Protein AF-A0A4Q6XR83-F1 (afdb_monomer_lite)

Secondary structure (DSSP, 8-state):
-----------------------PPPPPPPPPPP--PPPHHHHHHHHHHHH--SSTT---EEEEEETTTTEEPSPB----EE--TT-TTEEEE--TTSTT----GGGHHHHTHHHHT-S-HHHH---EEEEEEEEE-TTSPEES-GGGT--EESEEEEEEEEEEEEEEPTTSS-EEEEEEEEEEEEETTTTEEEEEEEEE-GGGT--S-EEEEEEEESS----

pLDDT: mean 87.57, std 18.0, range [32.75, 98.81]

Organism: NCBI:txid2484746

Foldseek 3Di:
DDDDDDDDDDDDDDDDDDDDPPPPPDPDPDPDPDLDFDDFQLQLLLVCCLQDDPDQQDAWFKWWQDPVVRDIDHTDPQQRWDADPVHNSAIWFARPPDPQFGGCHVVCLVVCVVVQVHSGRSSFSWTTNGFKHWGADRPADWDDDVVVVSTHGQKTKIKGDWDWIWTHHPPDPDTFTKTKIWMFMGGSVQQKTKIWIFICCVRVPDHGGDIIIMITGRDDDDD

Radius of gyration: 33.66 Å; chains: 1; bounding box: 120×39×87 Å

Structure (mmCIF, N/CA/C/O backbone):
data_AF-A0A4Q6XR83-F1
#
_entry.id   AF-A0A4Q6XR83-F1
#
loop_
_atom_site.group_PDB
_atom_site.id
_atom_site.type_symbol
_atom_site.label_atom_id
_atom_site.label_alt_id
_atom_site.label_comp_id
_atom_site.label_asym_id
_atom_site.label_entity_id
_atom_site.label_seq_id
_atom_site.pdbx_PDB_ins_code
_atom_site.Cartn_x
_atom_site.Cartn_y
_atom_site.Cartn_z
_atom_site.occupancy
_atom_site.B_iso_or_equiv
_atom_site.auth_seq_id
_atom_site.auth_comp_id
_atom_site.auth_asym_id
_atom_site.auth_atom_id
_atom_site.pdbx_PDB_model_num
ATOM 1 N N . MET A 1 1 ? -100.766 -16.615 59.797 1.00 38.19 1 MET A N 1
ATOM 2 C CA . MET A 1 1 ? -100.356 -17.688 58.859 1.00 38.19 1 MET A CA 1
ATOM 3 C C . MET A 1 1 ? -98.839 -17.633 58.771 1.00 38.19 1 MET A C 1
ATOM 5 O O . MET A 1 1 ? -98.332 -16.554 58.518 1.00 38.19 1 MET A O 1
ATOM 9 N N . LYS A 1 2 ? -98.145 -18.610 59.382 1.00 32.75 2 LYS A N 1
ATOM 10 C CA . LYS A 1 2 ? -97.339 -19.652 58.694 1.00 32.75 2 LYS A CA 1
ATOM 11 C C . LYS A 1 2 ? -96.360 -19.023 57.683 1.00 32.75 2 LYS A C 1
ATOM 13 O O . LYS A 1 2 ? -96.831 -18.389 56.756 1.00 32.75 2 LYS A O 1
ATOM 18 N N . THR A 1 3 ? -95.036 -19.143 57.766 1.00 40.53 3 THR A N 1
ATOM 19 C CA . THR A 1 3 ? -94.142 -20.118 58.427 1.00 40.53 3 THR A CA 1
ATOM 20 C C . THR A 1 3 ? -92.710 -19.567 58.260 1.00 40.53 3 THR A C 1
ATOM 22 O O . THR A 1 3 ? -92.431 -18.964 57.233 1.00 40.53 3 THR A O 1
ATOM 25 N N . GLN A 1 4 ? -91.886 -19.561 59.318 1.00 41.97 4 GLN A N 1
ATOM 26 C CA . GLN A 1 4 ? -90.671 -20.396 59.467 1.00 41.97 4 GLN A CA 1
ATOM 27 C C . GLN A 1 4 ? -89.605 -20.177 58.377 1.00 41.97 4 GLN A C 1
ATOM 29 O O . GLN A 1 4 ? -89.848 -20.454 57.214 1.00 41.97 4 GLN A O 1
ATOM 34 N N . SER A 1 5 ? -88.432 -19.629 58.717 1.00 42.19 5 SER A N 1
ATOM 35 C CA . SER A 1 5 ? -87.261 -20.328 59.315 1.00 42.19 5 SER A CA 1
ATOM 36 C C . SER A 1 5 ? -86.155 -20.240 58.246 1.00 42.19 5 SER A C 1
ATOM 38 O O . SER A 1 5 ? -86.464 -20.364 57.072 1.00 42.19 5 SER A O 1
ATOM 40 N N . THR A 1 6 ? -84.872 -19.961 58.475 1.00 46.88 6 THR A N 1
ATOM 41 C CA . THR A 1 6 ? -83.913 -20.386 59.511 1.00 46.88 6 THR A CA 1
ATOM 42 C C . THR A 1 6 ? -82.663 -19.499 59.237 1.00 46.88 6 THR A C 1
ATOM 44 O O . THR A 1 6 ? -82.375 -19.248 58.071 1.00 46.88 6 THR A O 1
ATOM 47 N N . LEU A 1 7 ? -82.055 -18.800 60.213 1.00 42.69 7 LEU A N 1
ATOM 48 C CA . LEU A 1 7 ? -80.900 -19.269 61.020 1.00 42.69 7 LEU A CA 1
ATOM 49 C C . LEU A 1 7 ? -79.652 -19.513 60.119 1.00 42.69 7 LEU A C 1
ATOM 51 O O . LEU A 1 7 ? -79.766 -20.264 59.166 1.00 42.69 7 LEU A O 1
ATOM 55 N N . PHE A 1 8 ? -78.434 -18.997 60.315 1.00 37.72 8 PHE A N 1
ATOM 56 C CA . PHE A 1 8 ? -77.723 -18.495 61.491 1.00 37.72 8 PHE A CA 1
ATOM 57 C C . PHE A 1 8 ? -76.362 -17.914 61.029 1.00 37.72 8 PHE A C 1
ATOM 59 O O . PHE A 1 8 ? -75.732 -18.531 60.180 1.00 37.72 8 PHE A O 1
ATOM 66 N N . ALA A 1 9 ? -75.942 -16.793 61.639 1.00 39.09 9 ALA A N 1
ATOM 67 C CA . ALA A 1 9 ? -74.624 -16.519 62.258 1.00 39.09 9 ALA A CA 1
ATOM 68 C C . ALA A 1 9 ? -73.321 -16.674 61.420 1.00 39.09 9 ALA A C 1
ATOM 70 O O . ALA A 1 9 ? -73.177 -17.590 60.631 1.00 39.09 9 ALA A O 1
ATOM 71 N N . LEU A 1 10 ? -72.282 -15.838 61.522 1.00 38.72 10 LEU A N 1
ATOM 72 C CA . LEU A 1 10 ? -71.570 -15.284 62.684 1.00 38.72 10 LEU A CA 1
ATOM 73 C C . LEU A 1 10 ? -70.698 -14.106 62.148 1.00 38.72 10 LEU A C 1
ATOM 75 O O . LEU A 1 10 ? -70.141 -14.232 61.063 1.00 38.72 10 LEU A O 1
ATOM 79 N N . ILE A 1 11 ? -70.725 -12.893 62.726 1.00 41.75 11 ILE A N 1
ATOM 80 C CA . ILE A 1 11 ? -69.680 -12.295 63.607 1.00 41.75 11 ILE A CA 1
ATOM 81 C C . ILE A 1 11 ? -68.253 -12.461 63.024 1.00 41.75 11 ILE A C 1
ATOM 83 O O . ILE A 1 11 ? -67.806 -13.585 62.848 1.00 41.75 11 ILE A O 1
ATOM 87 N N . VAL A 1 12 ? -67.524 -11.404 62.637 1.00 41.75 12 VAL A N 1
ATOM 88 C CA . VAL A 1 12 ? -66.528 -10.641 63.440 1.00 41.75 12 VAL A CA 1
ATOM 89 C C . VAL A 1 12 ? -66.032 -9.491 62.519 1.00 41.75 12 VAL A C 1
ATOM 91 O O . VAL A 1 12 ? -65.613 -9.757 61.401 1.00 41.75 12 VAL A O 1
ATOM 94 N N . LEU A 1 13 ? -66.326 -8.208 62.777 1.00 41.38 13 LEU A N 1
ATOM 95 C CA . LEU A 1 13 ? -65.490 -7.229 63.506 1.00 41.38 13 LEU A CA 1
ATOM 96 C C . LEU A 1 13 ? -64.032 -7.141 62.995 1.00 41.38 13 LEU A C 1
ATOM 98 O O . LEU A 1 13 ? -63.282 -8.076 63.206 1.00 41.38 13 LEU A O 1
ATOM 102 N N . PHE A 1 14 ? -63.626 -6.017 62.385 1.00 35.50 14 PHE A N 1
ATOM 103 C CA . PHE A 1 14 ? -62.423 -5.219 62.719 1.00 35.50 14 PHE A CA 1
ATOM 104 C C . PHE A 1 14 ? -62.040 -4.239 61.581 1.00 35.50 14 PHE A C 1
ATOM 106 O O . PHE A 1 14 ? -61.691 -4.637 60.481 1.00 35.50 14 PHE A O 1
ATOM 113 N N . LEU A 1 15 ? -62.091 -2.949 61.936 1.00 38.69 15 LEU A N 1
ATOM 114 C CA . LEU A 1 15 ? -61.139 -1.868 61.637 1.00 38.69 15 LEU A CA 1
ATOM 115 C C . LEU A 1 15 ? -60.762 -1.500 60.187 1.00 38.69 15 LEU A C 1
ATOM 117 O O . LEU A 1 15 ? -60.065 -2.213 59.481 1.00 38.69 15 LEU A O 1
ATOM 121 N N . LEU A 1 16 ? -61.108 -0.249 59.854 1.00 44.75 16 LEU A N 1
ATOM 122 C CA . LEU A 1 16 ? -60.193 0.798 59.374 1.00 44.75 16 LEU A CA 1
ATOM 123 C C . LEU A 1 16 ? -58.819 0.320 58.872 1.00 44.75 16 LEU A C 1
ATOM 125 O O . LEU A 1 16 ? -57.930 0.028 59.671 1.00 44.75 16 LEU A O 1
ATOM 129 N N . SER A 1 17 ? -58.591 0.439 57.566 1.00 36.97 17 SER A N 1
ATOM 130 C CA . SER A 1 17 ? -57.270 0.827 57.079 1.00 36.97 17 SER A CA 1
ATOM 131 C C . SER A 1 17 ? -57.386 1.634 55.791 1.00 36.97 17 SER A C 1
ATOM 133 O O . SER A 1 17 ? -57.855 1.151 54.763 1.00 36.97 17 SER A O 1
ATOM 135 N N . CYS A 1 18 ? -56.986 2.902 55.882 1.00 46.25 18 CYS A N 1
ATOM 136 C CA . CYS A 1 18 ? -56.621 3.723 54.741 1.00 46.25 18 CYS A CA 1
ATOM 137 C C . CYS A 1 18 ? -55.408 3.088 54.061 1.00 46.25 18 CYS A C 1
ATOM 139 O O . CYS A 1 18 ? -54.299 3.195 54.577 1.00 46.25 18 CYS A O 1
ATOM 141 N N . SER A 1 19 ? -55.581 2.517 52.880 1.00 36.59 19 SER A N 1
ATOM 142 C CA . SER A 1 19 ? -54.466 2.274 51.970 1.00 36.59 19 SER A CA 1
ATOM 143 C C . SER A 1 19 ? -54.540 3.305 50.853 1.00 36.59 19 SER A C 1
ATOM 145 O O . SER A 1 19 ? -55.220 3.119 49.845 1.00 36.59 19 SER A O 1
ATOM 147 N N . LYS A 1 20 ? -53.846 4.432 51.069 1.00 38.81 20 LYS A N 1
ATOM 148 C CA . LYS A 1 20 ? -53.313 5.238 49.968 1.00 38.81 20 LYS A CA 1
ATOM 149 C C . LYS A 1 20 ? -52.564 4.267 49.057 1.00 38.81 20 LYS A C 1
ATOM 151 O O . LYS A 1 20 ? -51.628 3.622 49.522 1.00 38.81 20 LYS A O 1
ATOM 156 N N . SER A 1 21 ? -52.994 4.151 47.805 1.00 39.25 21 SER A N 1
ATOM 157 C CA . SER A 1 21 ? -52.206 3.488 46.771 1.00 39.25 21 SER A CA 1
ATOM 158 C C . SER A 1 21 ? -50.949 4.326 46.571 1.00 39.25 21 SER A C 1
ATOM 160 O O . SER A 1 21 ? -50.978 5.357 45.906 1.00 39.25 21 SER A O 1
ATOM 162 N N . SER A 1 22 ? -49.882 3.951 47.268 1.00 46.41 22 SER A N 1
ATOM 163 C CA . SER A 1 22 ? -48.530 4.390 46.964 1.00 46.41 22 SER A CA 1
ATOM 164 C C . SER A 1 22 ? -48.052 3.483 45.841 1.00 46.41 22 SER A C 1
ATOM 166 O O . SER A 1 22 ? -47.408 2.472 46.103 1.00 46.41 22 SER A O 1
ATOM 168 N N . GLU A 1 23 ? -48.430 3.794 44.603 1.00 48.47 23 GLU A N 1
ATOM 169 C CA . GLU A 1 23 ? -47.602 3.364 43.479 1.00 48.47 23 GLU A CA 1
ATOM 170 C C . GLU A 1 23 ? -46.282 4.118 43.647 1.00 48.47 23 GLU A C 1
ATOM 172 O O . GLU A 1 23 ? -46.219 5.334 43.455 1.00 48.47 23 GLU A O 1
ATOM 177 N N . GLU A 1 24 ? -45.251 3.420 44.133 1.00 60.16 24 GLU A N 1
ATOM 178 C CA . GLU A 1 24 ? -43.881 3.895 43.967 1.00 60.16 24 GLU A CA 1
ATOM 179 C C . GLU A 1 24 ? -43.690 4.198 42.475 1.00 60.16 24 GLU A C 1
ATOM 181 O O . GLU A 1 24 ? -44.088 3.370 41.646 1.00 60.16 24 GLU A O 1
ATOM 186 N N . PRO A 1 25 ? -43.135 5.368 42.105 1.00 58.22 25 PRO A N 1
ATOM 187 C CA . PRO A 1 25 ? -42.766 5.617 40.723 1.00 58.22 25 PRO A CA 1
ATOM 188 C C . PRO A 1 25 ? -41.870 4.461 40.294 1.00 58.22 25 PRO A C 1
ATOM 190 O O . PR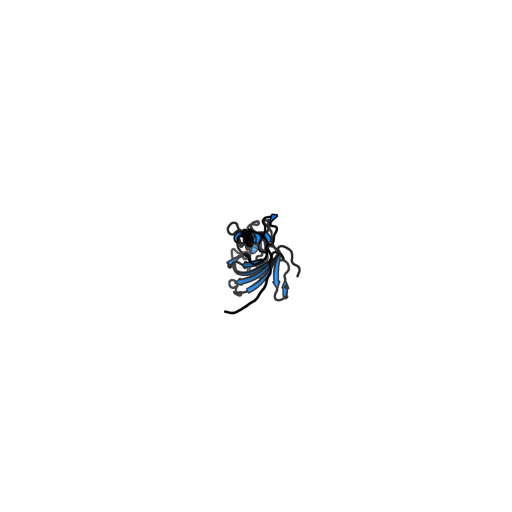O A 1 25 ? -40.843 4.217 40.931 1.00 58.22 25 PRO A O 1
ATOM 193 N N . GLN A 1 26 ? -42.282 3.712 39.270 1.00 60.94 26 GLN A N 1
ATOM 194 C CA . GLN A 1 26 ? -41.385 2.721 38.697 1.00 60.94 26 GLN A CA 1
ATOM 195 C C . GLN A 1 26 ? -40.105 3.459 38.295 1.00 60.94 26 GLN A C 1
ATOM 197 O O . GLN A 1 26 ? -40.220 4.542 37.710 1.00 60.94 26 GLN A O 1
ATOM 202 N N . PRO A 1 27 ? -38.915 2.943 38.653 1.00 63.72 27 PRO A N 1
ATOM 203 C CA . PRO A 1 27 ? -37.679 3.542 38.188 1.00 63.72 27 PRO A CA 1
ATOM 204 C C . PRO A 1 27 ? -37.766 3.618 36.667 1.00 63.72 27 PRO A C 1
ATOM 206 O O . PRO A 1 27 ? -38.070 2.621 36.008 1.00 63.72 27 PRO A O 1
ATOM 209 N N . GLU A 1 28 ? -37.602 4.831 36.142 1.00 72.88 28 GLU A N 1
ATOM 210 C CA . GLU A 1 28 ? -37.466 5.059 34.711 1.00 72.88 28 GLU A CA 1
ATOM 211 C C . GLU A 1 28 ? -36.403 4.075 34.206 1.00 72.88 28 GLU A C 1
ATOM 213 O O . GLU A 1 28 ? -35.364 3.949 34.868 1.00 72.88 28 GLU A O 1
ATOM 218 N N . PRO A 1 29 ? -36.682 3.290 33.146 1.00 68.00 29 PRO A N 1
ATOM 219 C CA . PRO A 1 29 ? -35.698 2.356 32.626 1.00 68.00 29 PRO A CA 1
ATOM 220 C C . PRO A 1 29 ? -34.418 3.141 32.367 1.00 68.00 29 PRO A C 1
ATOM 222 O O . PRO A 1 29 ? -34.450 4.171 31.691 1.00 68.00 29 PRO A O 1
ATOM 225 N N . GLU A 1 30 ? -33.328 2.688 32.987 1.00 72.19 30 GLU A N 1
ATOM 226 C CA . GLU A 1 30 ? -32.007 3.266 32.783 1.00 72.19 30 GLU A CA 1
ATOM 227 C C . GLU A 1 30 ? -31.789 3.327 31.266 1.00 72.19 30 GLU A C 1
ATOM 229 O O . GLU A 1 30 ? -32.047 2.316 30.598 1.00 72.19 30 GLU A O 1
ATOM 234 N N . PRO A 1 31 ? -31.464 4.506 30.700 1.00 63.88 31 PRO A N 1
ATOM 235 C CA . PRO A 1 31 ? -31.301 4.628 29.261 1.00 63.88 31 PRO A CA 1
ATOM 236 C C . PRO A 1 31 ? -30.311 3.555 28.819 1.00 63.88 31 PRO A C 1
ATOM 238 O O . PRO A 1 31 ? -29.258 3.399 29.443 1.00 63.88 31 PRO A O 1
ATOM 241 N N . GLU A 1 32 ? -30.684 2.779 27.795 1.00 65.56 32 GLU A N 1
ATOM 242 C CA . GLU A 1 32 ? -29.749 1.830 27.197 1.00 65.56 32 GLU A CA 1
ATOM 243 C C . GLU A 1 32 ? -28.455 2.596 26.900 1.00 65.56 32 GLU A C 1
ATOM 245 O O . GLU A 1 32 ? -28.539 3.724 26.399 1.00 65.56 32 GLU A O 1
ATOM 250 N N . PRO A 1 33 ? -27.281 2.058 27.277 1.00 62.19 33 PRO A N 1
ATOM 251 C CA . PRO A 1 33 ? -26.029 2.751 27.036 1.00 62.19 33 PRO A CA 1
ATOM 252 C C 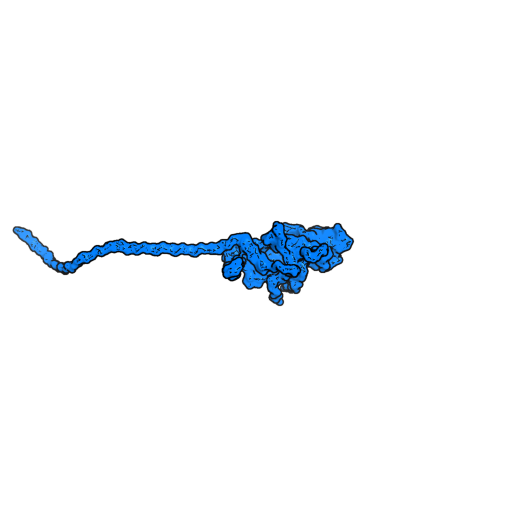. PRO A 1 33 ? -25.958 3.075 25.545 1.00 62.19 33 PRO A C 1
ATOM 254 O O . PRO A 1 33 ? -26.047 2.168 24.717 1.00 62.19 33 PRO A O 1
ATOM 257 N N . GLU A 1 34 ? -25.871 4.368 25.217 1.00 61.75 34 GLU A N 1
ATOM 258 C CA . GLU A 1 34 ? -25.657 4.799 23.840 1.00 61.75 34 GLU A CA 1
ATOM 259 C C . GLU A 1 34 ? -24.396 4.094 23.341 1.00 61.75 34 GLU A C 1
ATOM 261 O O . GLU A 1 34 ? -23.339 4.170 23.970 1.00 61.75 34 GLU A O 1
ATOM 266 N N . GLU A 1 35 ? -24.534 3.345 22.250 1.00 63.25 35 GLU A N 1
ATOM 267 C CA . GLU A 1 35 ? -23.406 2.696 21.600 1.00 63.25 35 GLU A CA 1
ATOM 268 C C . GLU A 1 35 ? -22.415 3.798 21.202 1.00 63.25 35 GLU A C 1
ATOM 270 O O . GLU A 1 35 ? -22.750 4.708 20.440 1.00 63.25 35 GLU A O 1
ATOM 275 N N . GLU A 1 36 ? -21.222 3.786 21.798 1.00 64.31 36 GLU A N 1
ATOM 276 C CA . GLU A 1 36 ? -20.231 4.838 21.596 1.00 64.31 36 GLU A CA 1
ATOM 277 C C . GLU A 1 36 ? -19.671 4.743 20.171 1.00 64.31 36 GLU A C 1
ATOM 279 O O . GLU A 1 36 ? -18.741 3.990 19.885 1.00 64.31 36 GLU A O 1
ATOM 284 N N . THR A 1 37 ? -20.255 5.501 19.245 1.00 74.31 37 THR A N 1
ATOM 285 C CA . THR A 1 37 ? -19.780 5.548 17.861 1.00 74.31 37 THR A CA 1
ATOM 286 C C . THR A 1 37 ? -18.638 6.551 17.733 1.00 74.31 37 THR A C 1
ATOM 288 O O . THR A 1 37 ? -18.826 7.757 17.930 1.00 74.31 37 THR A O 1
ATOM 291 N N . LEU A 1 38 ? -17.452 6.081 17.345 1.00 85.31 38 LEU A N 1
ATOM 292 C CA . LEU A 1 38 ? -16.328 6.961 17.027 1.00 85.31 38 LEU A CA 1
ATOM 293 C C . LEU A 1 38 ? -16.569 7.703 15.705 1.00 85.31 38 LEU A C 1
ATOM 295 O O . LEU A 1 38 ? -16.922 7.065 14.709 1.00 85.31 38 LEU A O 1
ATOM 299 N N . PRO A 1 39 ? -16.295 9.022 15.627 1.00 90.00 39 PRO A N 1
ATOM 300 C CA . PRO A 1 39 ? -16.337 9.746 14.364 1.00 90.00 39 PRO A CA 1
ATOM 301 C C . PRO A 1 39 ? -15.435 9.088 13.314 1.00 90.00 39 PRO A C 1
ATOM 303 O O . PRO A 1 39 ? -14.251 8.847 13.562 1.00 90.00 39 PRO A O 1
ATOM 306 N N . LYS A 1 40 ? -15.973 8.850 12.115 1.00 90.31 40 LYS A N 1
ATOM 307 C CA . LYS A 1 40 ? -15.278 8.126 11.038 1.00 90.31 40 LYS A CA 1
ATOM 308 C C . LYS A 1 40 ? -13.882 8.675 10.723 1.00 90.31 40 LYS A C 1
ATOM 310 O O . LYS A 1 40 ? -12.935 7.907 10.595 1.00 90.31 40 LYS A O 1
ATOM 315 N N . GLU A 1 41 ? -13.733 9.994 10.617 1.00 91.50 41 GLU A N 1
ATOM 316 C CA . GLU A 1 41 ? -12.437 10.631 10.326 1.00 91.50 41 GLU A CA 1
ATOM 317 C C . GLU A 1 41 ? -11.402 10.399 11.437 1.00 91.50 41 GLU A C 1
ATOM 319 O O . GLU A 1 41 ? -10.215 10.204 11.159 1.00 91.50 41 GLU A O 1
ATOM 324 N N . LEU A 1 42 ? -11.853 10.365 12.695 1.00 93.19 42 LEU A N 1
ATOM 325 C CA . LEU A 1 42 ? -11.000 10.076 13.842 1.00 93.19 42 LEU A CA 1
ATOM 326 C C . LEU A 1 42 ? -10.560 8.610 13.835 1.00 93.19 42 LEU A C 1
ATOM 328 O O . LEU A 1 42 ? -9.373 8.337 14.006 1.00 93.19 42 LEU A O 1
ATOM 332 N N . ALA A 1 43 ? -11.485 7.684 13.566 1.00 94.94 43 ALA A N 1
ATOM 333 C CA . ALA A 1 43 ? -11.169 6.265 13.429 1.00 94.94 43 ALA A CA 1
ATOM 334 C C . ALA A 1 43 ? -10.155 6.016 12.298 1.00 94.94 43 ALA A C 1
ATOM 336 O O . ALA A 1 43 ? -9.161 5.326 12.509 1.00 94.94 43 ALA A O 1
ATOM 337 N N . ILE A 1 44 ? -10.332 6.652 11.132 1.00 96.25 44 ILE A N 1
ATOM 338 C CA . ILE A 1 44 ? -9.371 6.575 10.016 1.00 96.25 44 ILE A CA 1
ATOM 339 C C . ILE A 1 44 ? -7.991 7.074 10.450 1.00 96.25 44 ILE A C 1
ATOM 341 O O . ILE A 1 44 ? -6.994 6.384 10.247 1.00 96.25 44 ILE A O 1
ATOM 345 N N . THR A 1 45 ? -7.925 8.250 11.076 1.00 95.06 45 THR A N 1
ATOM 346 C CA . THR A 1 45 ? -6.653 8.853 11.503 1.00 95.06 45 THR A CA 1
ATOM 347 C C . THR A 1 45 ? -5.929 7.973 12.527 1.00 95.06 45 THR A C 1
ATOM 349 O O . THR A 1 45 ? -4.717 7.789 12.435 1.00 95.06 45 THR A O 1
ATOM 352 N N . ARG A 1 46 ? -6.664 7.367 13.468 1.00 95.56 46 ARG A N 1
ATOM 353 C CA . ARG A 1 46 ? -6.107 6.440 14.466 1.00 95.56 46 ARG A CA 1
ATOM 354 C C . ARG A 1 46 ? -5.637 5.124 13.844 1.00 95.56 46 ARG A C 1
ATOM 356 O O . ARG A 1 46 ? -4.567 4.638 14.196 1.00 95.56 46 ARG A O 1
ATOM 363 N N . THR A 1 47 ? -6.371 4.584 12.871 1.00 96.50 47 THR A N 1
ATOM 364 C CA . THR A 1 47 ? -5.937 3.406 12.102 1.00 96.50 47 THR A CA 1
ATOM 365 C C . THR A 1 47 ? -4.655 3.695 11.317 1.00 96.50 47 THR A C 1
ATOM 367 O O . THR A 1 47 ? -3.734 2.879 11.319 1.00 96.50 47 THR A O 1
ATOM 370 N N . ILE A 1 48 ? -4.543 4.875 10.700 1.00 96.94 48 ILE A N 1
ATOM 371 C CA . ILE A 1 48 ? -3.308 5.316 10.034 1.00 96.94 48 ILE A CA 1
ATOM 372 C C . ILE A 1 48 ? -2.156 5.391 11.038 1.00 96.94 48 ILE A C 1
ATOM 374 O O . ILE A 1 48 ? -1.103 4.814 10.785 1.00 96.94 48 ILE A O 1
ATOM 378 N N . ALA A 1 49 ? -2.369 6.031 12.190 1.00 95.31 49 ALA A N 1
ATOM 379 C CA . ALA A 1 49 ? -1.362 6.157 13.246 1.00 95.31 49 ALA A CA 1
ATOM 380 C C . ALA A 1 49 ? -0.928 4.808 13.854 1.00 95.31 49 ALA A C 1
ATOM 382 O O . ALA A 1 49 ? 0.132 4.716 14.466 1.00 95.31 49 ALA A O 1
ATOM 383 N N . TYR A 1 50 ? -1.717 3.743 13.685 1.00 95.88 50 TYR A N 1
ATOM 384 C CA . TYR A 1 50 ? -1.299 2.398 14.068 1.00 95.88 50 TYR A CA 1
ATOM 385 C C . TYR A 1 50 ? -0.261 1.819 13.092 1.00 95.88 50 TYR A C 1
ATOM 387 O O . TYR A 1 50 ? 0.736 1.235 13.524 1.00 95.88 50 TYR A O 1
ATOM 395 N N . PHE A 1 51 ? -0.497 1.960 11.782 1.00 96.75 51 PHE A N 1
ATOM 396 C CA . PHE A 1 51 ? 0.329 1.369 10.715 1.00 96.75 51 PHE A CA 1
ATOM 397 C C . PHE A 1 51 ? 1.445 2.284 10.192 1.00 96.75 51 PHE A C 1
ATOM 399 O O . PHE A 1 51 ? 2.246 1.856 9.358 1.00 96.75 51 PHE A O 1
ATOM 406 N N . HIS A 1 52 ? 1.490 3.530 10.654 1.00 96.38 52 HIS A N 1
ATOM 407 C CA . HIS A 1 52 ? 2.481 4.529 10.286 1.00 96.38 52 HIS A CA 1
ATOM 408 C C . HIS A 1 52 ? 3.073 5.187 11.532 1.00 96.38 52 HIS A C 1
ATOM 410 O O . HIS A 1 52 ? 2.351 5.503 12.473 1.00 96.38 52 HIS A O 1
ATOM 416 N N . GLU A 1 53 ? 4.377 5.448 11.501 1.00 94.62 53 GLU A N 1
ATOM 417 C CA . GLU A 1 53 ? 5.067 6.256 12.504 1.00 94.62 53 GLU A CA 1
ATOM 418 C C . GLU A 1 53 ? 5.703 7.463 11.815 1.00 94.62 53 GLU A C 1
ATOM 420 O O . GLU A 1 53 ? 6.307 7.323 10.746 1.00 94.62 53 GLU A O 1
ATOM 425 N N . ASP A 1 54 ? 5.575 8.637 12.438 1.00 91.50 54 ASP A N 1
ATOM 426 C CA . ASP A 1 54 ? 6.157 9.898 11.963 1.00 91.50 54 ASP A CA 1
ATOM 427 C C . ASP A 1 54 ? 7.668 9.941 12.254 1.00 91.50 54 ASP A C 1
ATOM 429 O O . ASP A 1 54 ? 8.184 10.755 13.021 1.00 91.50 54 ASP A O 1
ATOM 433 N N . GLU A 1 55 ? 8.387 8.981 11.673 1.00 92.88 55 GLU A N 1
ATOM 434 C CA . GLU A 1 55 ? 9.835 8.870 11.738 1.00 92.88 55 GLU A CA 1
ATOM 435 C C . GLU A 1 55 ? 10.434 8.884 10.333 1.00 92.88 55 GLU A C 1
ATOM 437 O O . GLU A 1 55 ? 9.933 8.270 9.382 1.00 92.88 55 GLU A O 1
ATOM 442 N N . ALA A 1 56 ? 11.579 9.555 10.198 1.00 89.88 56 ALA A N 1
ATOM 443 C CA . ALA A 1 56 ? 12.297 9.571 8.937 1.00 89.88 56 ALA A CA 1
ATOM 444 C C . ALA A 1 56 ? 12.677 8.144 8.519 1.00 89.88 56 ALA A C 1
ATOM 446 O O . ALA A 1 56 ? 13.309 7.407 9.275 1.00 89.88 56 ALA A O 1
ATOM 447 N N . TYR A 1 57 ? 12.347 7.784 7.277 1.00 91.06 57 TYR A N 1
ATOM 448 C CA . TYR A 1 57 ? 12.565 6.447 6.716 1.00 91.06 57 TYR A CA 1
ATOM 449 C C . TYR A 1 57 ? 11.782 5.321 7.408 1.00 91.06 57 TYR A C 1
ATOM 451 O O . TYR A 1 57 ? 12.148 4.151 7.239 1.00 91.06 57 TYR A O 1
ATOM 459 N N . TYR A 1 58 ? 10.698 5.633 8.128 1.00 95.50 58 TYR A N 1
ATOM 460 C CA . TYR A 1 58 ? 9.788 4.600 8.605 1.00 95.50 58 TYR A CA 1
ATOM 461 C C . TYR A 1 58 ? 9.259 3.776 7.425 1.00 95.50 58 TYR A C 1
ATOM 463 O O . TYR A 1 58 ? 8.830 4.300 6.394 1.00 95.50 58 TYR A O 1
ATOM 471 N N . GLN A 1 59 ? 9.320 2.456 7.565 1.00 95.06 59 GLN A N 1
ATOM 472 C CA . GLN A 1 59 ? 8.805 1.508 6.586 1.00 95.06 59 GLN A CA 1
ATOM 473 C C . GLN A 1 59 ? 8.164 0.340 7.330 1.00 95.06 59 GLN A C 1
ATOM 475 O O . GLN A 1 59 ? 8.867 -0.333 8.098 1.00 95.06 59 GLN A O 1
ATOM 480 N N . PRO A 1 60 ? 6.887 0.028 7.061 1.00 96.38 60 PRO A N 1
ATOM 481 C CA . PRO A 1 60 ? 6.291 -1.184 7.589 1.00 96.38 60 PRO A CA 1
ATOM 482 C C . PRO A 1 60 ? 7.002 -2.424 7.023 1.00 96.38 60 PRO A C 1
ATOM 484 O O . PRO A 1 60 ? 7.821 -2.369 6.091 1.00 96.38 60 PRO A O 1
ATOM 487 N N . TYR A 1 61 ? 6.714 -3.582 7.601 1.00 97.94 61 TYR A N 1
ATOM 488 C CA . TYR A 1 61 ? 7.128 -4.852 7.027 1.00 97.94 61 TYR A CA 1
ATOM 489 C C . TYR A 1 61 ? 6.180 -5.202 5.891 1.00 97.94 61 TYR A C 1
ATOM 491 O O . TYR A 1 61 ? 4.982 -5.328 6.108 1.00 97.94 61 TYR A O 1
ATOM 499 N N . VAL A 1 62 ? 6.710 -5.350 4.676 1.00 98.12 62 VAL A N 1
ATOM 500 C CA . VAL A 1 62 ? 5.911 -5.711 3.501 1.00 98.12 62 VAL A CA 1
ATOM 501 C C . VAL A 1 62 ? 6.394 -7.021 2.920 1.00 98.12 62 VAL A C 1
ATOM 503 O O . VAL A 1 62 ? 7.593 -7.234 2.739 1.00 98.12 62 VAL A O 1
ATOM 506 N N . TYR A 1 63 ? 5.447 -7.890 2.606 1.00 98.31 63 TYR A N 1
ATOM 507 C CA . TYR A 1 63 ? 5.671 -9.211 2.044 1.00 98.31 63 TYR A CA 1
ATOM 508 C C . TYR A 1 63 ? 4.765 -9.383 0.838 1.00 98.31 63 TYR A C 1
ATOM 510 O O . TYR A 1 63 ? 3.642 -8.884 0.835 1.00 98.31 63 TYR A O 1
ATOM 518 N N . ARG A 1 64 ? 5.240 -10.100 -0.176 1.00 98.00 64 ARG A N 1
ATOM 519 C CA . ARG A 1 64 ? 4.436 -10.488 -1.335 1.00 98.00 64 ARG A CA 1
ATOM 520 C C . ARG A 1 64 ? 4.321 -12.002 -1.360 1.00 98.00 64 ARG A C 1
ATOM 522 O O . ARG A 1 64 ? 5.328 -12.685 -1.173 1.00 98.00 64 ARG A O 1
ATOM 529 N N . TYR A 1 65 ? 3.128 -12.517 -1.611 1.00 98.31 65 TYR A N 1
ATOM 530 C CA . TYR A 1 65 ? 2.948 -13.943 -1.838 1.00 98.31 65 TYR A CA 1
ATOM 531 C C . TYR A 1 65 ? 3.487 -14.322 -3.220 1.00 98.31 65 TYR A C 1
ATOM 533 O O . TYR A 1 65 ? 3.224 -13.647 -4.218 1.00 98.31 65 TYR A O 1
ATOM 541 N N . ASP A 1 66 ? 4.279 -15.382 -3.270 1.00 95.94 66 ASP A N 1
ATOM 542 C CA . ASP A 1 66 ? 4.791 -15.973 -4.493 1.00 95.94 66 ASP A CA 1
ATOM 543 C C . ASP A 1 66 ? 3.958 -17.215 -4.813 1.00 95.94 66 ASP A C 1
ATOM 545 O O . ASP A 1 66 ? 3.980 -18.208 -4.084 1.00 95.94 66 ASP A O 1
ATOM 549 N N . THR A 1 67 ? 3.176 -17.137 -5.887 1.00 93.44 67 THR A N 1
ATOM 550 C CA . THR A 1 67 ? 2.243 -18.197 -6.280 1.00 93.44 67 THR A CA 1
ATOM 551 C C . THR A 1 67 ? 2.942 -19.407 -6.895 1.00 93.44 67 THR A C 1
ATOM 553 O O . THR A 1 67 ? 2.376 -20.497 -6.868 1.00 93.44 67 THR A O 1
ATOM 556 N N . GLU A 1 68 ? 4.163 -19.251 -7.414 1.00 93.56 68 GLU A N 1
ATOM 557 C CA . GLU A 1 68 ? 4.937 -20.354 -7.995 1.00 93.56 68 GLU A CA 1
ATOM 558 C C . GLU A 1 68 ? 5.514 -21.253 -6.899 1.00 93.56 68 GLU A C 1
ATOM 560 O O . GLU A 1 68 ? 5.485 -22.479 -6.999 1.00 93.56 68 GLU A O 1
ATOM 565 N N . THR A 1 69 ? 6.018 -20.636 -5.831 1.00 95.56 69 THR A N 1
ATOM 566 C CA . THR A 1 69 ? 6.610 -21.333 -4.679 1.00 95.56 69 THR A CA 1
ATOM 567 C C . THR A 1 69 ? 5.629 -21.552 -3.528 1.00 95.56 69 THR A C 1
ATOM 569 O O . THR A 1 69 ? 5.968 -22.234 -2.560 1.00 95.56 69 THR A O 1
ATOM 572 N N . ALA A 1 70 ? 4.417 -21.004 -3.639 1.00 95.69 70 ALA A N 1
ATOM 573 C CA . ALA A 1 70 ? 3.369 -21.019 -2.622 1.00 95.69 70 ALA A CA 1
ATOM 574 C C . ALA A 1 70 ? 3.831 -20.482 -1.252 1.00 95.69 70 ALA A C 1
ATOM 576 O O . ALA A 1 70 ? 3.393 -20.965 -0.204 1.00 95.69 70 ALA A O 1
ATOM 577 N N . ALA A 1 71 ? 4.711 -19.477 -1.252 1.00 96.62 71 ALA A N 1
ATOM 578 C CA . ALA A 1 71 ? 5.358 -18.957 -0.053 1.00 96.62 71 ALA A CA 1
ATOM 579 C C . ALA A 1 71 ? 5.350 -17.425 -0.002 1.00 96.62 71 ALA A C 1
ATOM 581 O O . ALA A 1 71 ? 5.366 -16.738 -1.023 1.00 96.62 71 ALA A O 1
ATOM 582 N N . TRP A 1 72 ? 5.370 -16.873 1.210 1.00 97.81 72 TRP A N 1
ATOM 583 C CA . TRP A 1 72 ? 5.603 -15.445 1.404 1.00 97.81 72 TRP A CA 1
ATOM 584 C C . TRP A 1 72 ? 7.070 -15.103 1.151 1.00 97.81 72 TRP A C 1
ATOM 586 O O . TRP A 1 72 ? 7.982 -15.816 1.576 1.00 97.81 72 TRP A O 1
ATOM 596 N N . SER A 1 73 ? 7.307 -13.987 0.463 1.00 95.69 73 SER A N 1
ATOM 597 C CA . SER A 1 73 ? 8.655 -13.483 0.230 1.00 95.69 73 SER A CA 1
ATOM 598 C C . SER A 1 73 ? 9.359 -13.122 1.541 1.00 95.69 73 SER A C 1
ATOM 600 O O . SER A 1 73 ? 8.742 -12.928 2.587 1.00 95.69 73 SER A O 1
ATOM 602 N N . LYS A 1 74 ? 10.675 -12.901 1.474 1.00 94.25 74 LYS A N 1
ATOM 603 C CA . LYS A 1 74 ? 11.357 -12.092 2.498 1.00 94.25 74 LYS A CA 1
ATOM 604 C C . LYS A 1 74 ? 10.768 -10.675 2.521 1.00 94.25 74 LYS A C 1
ATOM 606 O O . LYS A 1 74 ? 10.132 -10.253 1.551 1.00 94.25 74 LYS A O 1
ATOM 611 N N . ARG A 1 75 ? 11.030 -9.931 3.603 1.00 95.81 75 ARG A N 1
ATOM 612 C CA . ARG A 1 75 ? 10.651 -8.515 3.719 1.00 95.81 75 ARG A CA 1
ATOM 613 C C . ARG A 1 75 ? 11.130 -7.729 2.492 1.00 95.81 75 ARG A C 1
ATOM 615 O O . ARG A 1 75 ? 12.322 -7.733 2.179 1.00 95.81 75 ARG A O 1
ATOM 622 N N . ILE A 1 76 ? 10.213 -7.016 1.853 1.00 95.88 76 ILE A N 1
ATOM 623 C CA . ILE A 1 76 ? 10.486 -6.015 0.825 1.00 95.88 76 ILE A CA 1
ATOM 624 C C . ILE A 1 76 ? 10.942 -4.739 1.539 1.00 95.88 76 ILE A C 1
ATOM 626 O O . ILE A 1 76 ? 10.192 -4.141 2.306 1.00 95.88 76 ILE A O 1
ATOM 630 N N . GLY A 1 77 ? 12.203 -4.356 1.334 1.00 93.94 77 GLY A N 1
ATOM 631 C CA . GLY A 1 77 ? 12.778 -3.139 1.911 1.00 93.94 77 GLY A CA 1
ATOM 632 C C . GLY A 1 77 ? 12.566 -1.896 1.044 1.00 93.94 77 GLY A C 1
ATOM 633 O O . GLY A 1 77 ? 12.176 -1.996 -0.120 1.00 93.94 77 GLY A O 1
ATOM 634 N N . ALA A 1 78 ? 12.904 -0.733 1.609 1.00 92.31 78 ALA A N 1
ATOM 635 C CA . ALA A 1 78 ? 12.788 0.592 0.987 1.00 92.31 78 ALA A CA 1
ATOM 636 C C . ALA A 1 78 ? 11.342 0.987 0.651 1.00 92.31 78 ALA A C 1
ATOM 638 O O . ALA A 1 78 ? 11.082 1.673 -0.337 1.00 92.31 78 ALA A O 1
ATOM 639 N N . HIS A 1 79 ? 10.401 0.542 1.482 1.00 90.19 79 HIS A N 1
ATOM 640 C CA . HIS A 1 79 ? 8.975 0.799 1.339 1.00 90.19 79 HIS A CA 1
ATOM 641 C C . HIS A 1 79 ? 8.531 1.886 2.328 1.00 90.19 79 HIS A C 1
ATOM 643 O O . HIS A 1 79 ? 7.763 1.633 3.251 1.00 90.19 79 HIS A O 1
ATOM 649 N N . PHE A 1 80 ? 9.118 3.077 2.187 1.00 94.81 80 PHE A N 1
ATOM 650 C CA . PHE A 1 80 ? 8.957 4.165 3.151 1.00 94.81 80 PHE A CA 1
ATOM 651 C C . PHE A 1 80 ? 7.555 4.755 3.065 1.00 94.81 80 PHE A C 1
ATOM 653 O O . PHE A 1 80 ? 7.175 5.263 2.011 1.00 94.81 80 PHE A O 1
ATOM 660 N N . SER A 1 81 ? 6.785 4.644 4.143 1.00 96.50 81 SER A N 1
ATOM 661 C CA . SER A 1 81 ? 5.433 5.199 4.196 1.00 96.50 81 SER A CA 1
ATOM 662 C C . SER A 1 81 ? 5.472 6.649 4.657 1.00 96.50 81 SER A C 1
ATOM 664 O O . SER A 1 81 ? 6.272 6.988 5.527 1.00 96.50 81 SER A O 1
ATOM 666 N N . THR A 1 82 ? 4.579 7.476 4.131 1.00 96.62 82 THR A N 1
ATOM 667 C CA . THR A 1 82 ? 4.477 8.902 4.456 1.00 96.62 82 THR A CA 1
ATOM 668 C C . THR A 1 82 ? 3.023 9.343 4.468 1.00 96.62 82 THR A C 1
ATOM 670 O O . THR A 1 82 ? 2.230 8.821 3.684 1.00 96.62 82 THR A O 1
ATOM 673 N N . ILE A 1 83 ? 2.694 10.360 5.260 1.00 96.69 83 ILE A N 1
ATOM 674 C CA . ILE A 1 83 ? 1.393 11.036 5.215 1.00 96.69 83 ILE A CA 1
ATOM 675 C C . ILE A 1 83 ? 1.572 12.391 4.529 1.00 96.69 83 ILE A C 1
ATOM 677 O O . ILE A 1 83 ? 2.351 13.224 4.985 1.00 96.69 83 ILE A O 1
ATOM 681 N N . SER A 1 84 ? 0.888 12.607 3.403 1.00 93.12 84 SER A N 1
ATOM 682 C CA . SER A 1 84 ? 0.934 13.890 2.688 1.00 93.12 84 SER A CA 1
ATOM 683 C C . SER A 1 84 ? 0.008 14.904 3.357 1.00 93.12 84 SER A C 1
ATOM 685 O O . SER A 1 84 ? -1.149 14.593 3.639 1.00 93.12 84 SER A O 1
ATOM 687 N N . GLU A 1 85 ? 0.471 16.143 3.536 1.00 91.69 85 GLU A N 1
ATOM 688 C CA . GLU A 1 85 ? -0.349 17.245 4.068 1.00 91.69 85 GLU A CA 1
ATOM 689 C C . GLU A 1 85 ? -1.595 17.511 3.211 1.00 91.69 85 GLU A C 1
ATOM 691 O O . GLU A 1 85 ? -2.645 17.901 3.718 1.00 91.69 85 GLU A O 1
ATOM 696 N N . SER A 1 86 ? -1.506 17.261 1.901 1.00 92.44 86 SER A N 1
ATOM 697 C CA . SER A 1 86 ? -2.634 17.415 0.976 1.00 92.44 86 SER A CA 1
ATOM 698 C C . SER A 1 86 ? -3.670 16.289 1.096 1.00 92.44 86 SER A C 1
ATOM 700 O O . SER A 1 86 ? -4.730 16.338 0.462 1.00 92.44 86 SER A O 1
ATOM 702 N N . SER A 1 87 ? -3.328 15.222 1.827 1.00 91.44 87 SER A N 1
ATOM 703 C CA . SER A 1 87 ? -4.024 13.932 1.822 1.00 91.44 87 SER A CA 1
ATOM 704 C C . SER A 1 87 ? -3.873 13.168 3.145 1.00 91.44 87 SER A C 1
ATOM 706 O O . SER A 1 87 ? -3.488 11.998 3.123 1.00 91.44 87 SER A O 1
ATOM 708 N N . PRO A 1 88 ? -4.181 13.784 4.300 1.00 93.81 88 PRO A N 1
ATOM 709 C CA . PRO A 1 88 ? -3.809 13.239 5.607 1.00 93.81 88 PRO A CA 1
ATOM 710 C C . PRO A 1 88 ? -4.544 11.942 5.983 1.00 93.81 88 PRO A C 1
ATOM 712 O O . PRO A 1 88 ? -4.145 11.246 6.909 1.00 93.81 88 PRO A O 1
ATOM 715 N N . THR A 1 89 ? -5.612 11.599 5.260 1.00 95.81 89 THR A N 1
ATOM 716 C CA . THR A 1 89 ? -6.423 10.390 5.466 1.00 95.81 89 THR A CA 1
ATOM 717 C C . THR A 1 89 ? -5.951 9.189 4.639 1.00 95.81 89 THR A C 1
ATOM 719 O O . THR A 1 89 ? -6.702 8.229 4.483 1.00 95.81 89 THR A O 1
ATOM 722 N N . TYR A 1 90 ? -4.748 9.245 4.063 1.00 97.81 90 TYR A N 1
ATOM 723 C CA . TYR A 1 90 ? -4.174 8.159 3.271 1.00 97.81 90 TYR A CA 1
ATOM 724 C C . TYR A 1 90 ? -2.728 7.906 3.678 1.00 97.81 90 TYR A C 1
ATOM 726 O O . TYR A 1 90 ? -1.975 8.843 3.940 1.00 97.81 90 TYR A O 1
ATOM 734 N N . ILE A 1 91 ? -2.315 6.640 3.633 1.00 98.19 91 ILE A N 1
ATOM 735 C CA . ILE A 1 91 ? -0.891 6.299 3.644 1.00 98.19 91 ILE A CA 1
ATOM 736 C C . ILE A 1 91 ? -0.373 6.369 2.209 1.00 98.19 91 ILE A C 1
ATOM 738 O O . ILE A 1 91 ? -0.874 5.676 1.320 1.00 98.19 91 ILE A O 1
ATOM 742 N N . GLY A 1 92 ? 0.634 7.205 1.984 1.00 97.75 92 GLY A N 1
ATOM 743 C CA . GLY A 1 92 ? 1.445 7.229 0.773 1.00 97.75 92 GLY A CA 1
ATOM 744 C C . GLY A 1 92 ? 2.768 6.493 0.957 1.00 97.75 92 GLY A C 1
ATOM 745 O O . GLY A 1 92 ? 3.140 6.112 2.066 1.00 97.75 92 GLY A O 1
ATOM 746 N N . TYR A 1 93 ? 3.508 6.343 -0.136 1.00 97.44 93 TYR A N 1
ATOM 747 C CA . TYR A 1 93 ? 4.879 5.855 -0.127 1.00 97.44 93 TYR A CA 1
ATOM 748 C C . TYR A 1 93 ? 5.770 6.762 -0.965 1.00 97.44 93 TYR A C 1
ATOM 750 O O . TYR A 1 93 ? 5.677 6.801 -2.196 1.00 97.44 93 TYR A O 1
ATOM 758 N N . THR A 1 94 ? 6.635 7.506 -0.286 1.00 96.19 94 THR A N 1
ATOM 759 C CA . THR A 1 94 ? 7.518 8.500 -0.896 1.00 96.19 94 THR A CA 1
ATOM 760 C C . THR A 1 94 ? 8.883 8.496 -0.211 1.00 96.19 94 THR A C 1
ATOM 762 O O . THR A 1 94 ? 9.073 7.891 0.842 1.00 96.19 94 THR A O 1
ATOM 765 N N . GLN A 1 95 ? 9.867 9.145 -0.827 1.00 94.25 95 GLN A N 1
ATOM 766 C CA . GLN A 1 95 ? 11.191 9.364 -0.263 1.00 94.25 95 GLN A CA 1
ATOM 767 C C . GLN A 1 95 ? 11.488 10.872 -0.209 1.00 94.25 95 GLN A C 1
ATOM 769 O O . GLN A 1 95 ? 12.214 11.384 -1.062 1.00 94.25 95 GLN A O 1
ATOM 774 N N . PRO A 1 96 ? 10.940 11.601 0.782 1.00 89.75 96 PRO A N 1
ATOM 775 C CA . PRO A 1 96 ? 11.081 13.055 0.854 1.00 89.75 96 PRO A CA 1
ATOM 776 C C . PRO A 1 96 ? 12.476 13.503 1.319 1.00 89.75 96 PRO A C 1
ATOM 778 O O . PRO A 1 96 ? 12.840 14.663 1.153 1.00 89.75 96 PRO A O 1
ATOM 781 N N . TYR A 1 97 ? 13.277 12.601 1.894 1.00 90.00 97 TYR A N 1
ATOM 782 C CA . TYR A 1 97 ? 14.557 12.944 2.524 1.00 90.00 97 TYR A CA 1
ATOM 783 C C . TYR A 1 97 ? 15.760 12.836 1.584 1.00 90.00 97 TYR A C 1
ATOM 785 O O . TYR A 1 97 ? 16.865 13.252 1.936 1.00 90.00 97 TYR A O 1
ATOM 793 N N . VAL A 1 98 ? 15.572 12.248 0.401 1.00 90.50 98 VAL A N 1
ATOM 794 C CA . VAL A 1 98 ? 16.633 12.079 -0.592 1.00 90.50 98 VAL A CA 1
ATOM 795 C C . VAL A 1 98 ? 16.121 12.583 -1.928 1.00 90.50 98 VAL A C 1
ATOM 797 O O . VAL A 1 98 ? 15.274 11.948 -2.554 1.00 90.50 98 VAL A O 1
ATOM 800 N N . GLU A 1 99 ? 16.677 13.711 -2.364 1.00 88.00 99 GLU A N 1
ATOM 801 C CA . GLU A 1 99 ? 16.388 14.303 -3.667 1.00 88.00 99 GLU A CA 1
ATOM 802 C C . GLU A 1 99 ? 16.576 13.275 -4.789 1.00 88.00 99 GLU A C 1
ATOM 804 O O . GLU A 1 99 ? 17.478 12.429 -4.746 1.00 88.00 99 GLU A O 1
ATOM 809 N N . ASP A 1 100 ? 15.677 13.325 -5.772 1.00 85.06 100 ASP A N 1
ATOM 810 C CA . ASP A 1 100 ? 15.640 12.405 -6.906 1.00 85.06 100 ASP A CA 1
ATOM 811 C C . ASP A 1 100 ? 15.606 10.915 -6.527 1.00 85.06 100 ASP A C 1
ATOM 813 O O . ASP A 1 100 ? 15.986 10.062 -7.331 1.00 85.06 100 ASP A O 1
ATOM 817 N N . SER A 1 101 ? 15.137 10.561 -5.330 1.00 92.56 101 SER A N 1
ATOM 818 C CA . SER A 1 101 ? 14.938 9.169 -4.925 1.00 92.56 101 SER A CA 1
ATOM 819 C C . SER A 1 101 ? 13.465 8.769 -4.957 1.00 92.56 101 SER A C 1
ATOM 821 O O . SER A 1 101 ? 12.577 9.588 -5.172 1.00 92.56 101 SER A O 1
ATOM 823 N N . GLY A 1 102 ? 13.204 7.481 -4.754 1.00 95.62 102 GLY A N 1
ATOM 824 C CA . GLY A 1 102 ? 11.865 6.949 -4.544 1.00 95.62 102 GLY A CA 1
ATOM 825 C C . GLY A 1 102 ? 11.861 5.760 -3.593 1.00 95.62 102 GLY A C 1
ATOM 826 O O . GLY A 1 102 ? 12.839 5.504 -2.881 1.00 95.62 102 GLY A O 1
ATOM 827 N N . VAL A 1 103 ? 10.754 5.029 -3.620 1.00 97.00 103 VAL A N 1
ATOM 828 C CA . VAL A 1 103 ? 10.490 3.831 -2.819 1.00 97.00 103 VAL A CA 1
ATOM 829 C C . VAL A 1 103 ? 10.375 2.581 -3.688 1.00 97.00 103 VAL A C 1
ATOM 831 O O . VAL A 1 103 ? 10.165 2.645 -4.898 1.00 97.00 103 VAL A O 1
ATOM 834 N N . ASN A 1 104 ? 10.451 1.414 -3.058 1.00 96.44 104 ASN A N 1
ATOM 835 C CA . ASN A 1 104 ? 10.110 0.140 -3.678 1.00 96.44 104 ASN A CA 1
ATOM 836 C C . ASN A 1 104 ? 8.625 -0.190 -3.458 1.00 96.44 104 ASN A C 1
ATOM 838 O O . ASN A 1 104 ? 8.288 -1.170 -2.787 1.00 96.44 104 ASN A O 1
ATOM 842 N N . LEU A 1 105 ? 7.729 0.673 -3.957 1.00 97.94 105 LEU A N 1
ATOM 843 C CA . LEU A 1 105 ? 6.276 0.494 -3.837 1.00 97.94 105 LEU A CA 1
ATOM 844 C C . LEU A 1 105 ? 5.882 -0.902 -4.337 1.00 97.94 105 LEU A C 1
ATOM 846 O O . LEU A 1 105 ? 6.193 -1.234 -5.471 1.00 97.94 105 LEU A O 1
ATOM 850 N N . PHE A 1 106 ? 5.280 -1.744 -3.492 1.00 97.56 106 PHE A N 1
ATOM 851 C CA . PHE A 1 106 ? 4.825 -3.098 -3.828 1.00 97.56 106 PHE A CA 1
ATOM 852 C C . PHE A 1 106 ? 5.832 -3.964 -4.604 1.00 97.56 106 PHE A C 1
ATOM 854 O O . PHE A 1 106 ? 5.446 -4.807 -5.416 1.00 97.56 106 PHE A O 1
ATOM 861 N N . HIS A 1 107 ? 7.131 -3.796 -4.329 1.00 96.94 107 HIS A N 1
ATOM 862 C CA . HIS A 1 107 ? 8.221 -4.508 -5.008 1.00 96.94 107 HIS A CA 1
ATOM 863 C C . HIS A 1 107 ? 8.408 -4.143 -6.499 1.00 96.94 107 HIS A C 1
ATOM 865 O O . HIS A 1 107 ? 9.113 -4.852 -7.220 1.00 96.94 107 HIS A O 1
ATOM 871 N N . MET A 1 108 ? 7.800 -3.047 -6.972 1.00 98.06 108 MET A N 1
ATOM 872 C CA . MET A 1 108 ? 7.805 -2.618 -8.377 1.00 98.06 108 MET A CA 1
ATOM 873 C C . MET A 1 108 ? 9.210 -2.433 -8.956 1.00 98.06 108 MET A C 1
ATOM 875 O O . MET A 1 108 ? 9.427 -2.718 -10.130 1.00 98.06 108 MET A O 1
ATOM 879 N N . VAL A 1 109 ? 10.187 -2.005 -8.150 1.00 97.31 109 VAL A N 1
ATOM 880 C CA . VAL A 1 109 ? 11.560 -1.782 -8.637 1.00 97.31 109 VAL A CA 1
ATOM 881 C C . VAL A 1 109 ? 12.225 -3.094 -9.044 1.00 97.31 109 VAL A C 1
ATOM 883 O O . VAL A 1 109 ? 13.002 -3.128 -9.992 1.00 97.31 109 VAL A O 1
ATOM 886 N N . THR A 1 110 ? 11.900 -4.187 -8.358 1.00 96.06 110 THR A N 1
ATOM 887 C CA . THR A 1 110 ? 12.403 -5.518 -8.709 1.00 96.06 110 THR A CA 1
ATOM 888 C C . THR A 1 110 ? 11.548 -6.165 -9.789 1.00 96.06 110 THR A C 1
ATOM 890 O O . THR A 1 110 ? 12.098 -6.749 -10.716 1.00 96.06 110 THR A O 1
ATOM 893 N N . LEU A 1 111 ? 10.220 -6.043 -9.695 1.00 96.50 111 LEU A N 1
ATOM 894 C CA . LEU A 1 111 ? 9.290 -6.591 -10.688 1.00 96.50 111 LEU A CA 1
ATOM 895 C C . LEU A 1 111 ? 9.541 -6.033 -12.091 1.00 96.50 111 LEU A C 1
ATOM 897 O O . LEU A 1 111 ? 9.494 -6.780 -13.060 1.00 96.50 111 LEU A O 1
ATOM 901 N N . TYR A 1 112 ? 9.850 -4.741 -12.191 1.00 97.75 112 TYR A N 1
ATOM 902 C CA . TYR A 1 112 ? 10.053 -4.056 -13.466 1.00 97.75 112 TYR A CA 1
ATOM 903 C C . TYR A 1 112 ? 11.517 -3.698 -13.721 1.00 97.75 112 TYR A C 1
ATOM 905 O O . TYR A 1 112 ? 11.807 -2.809 -14.521 1.00 97.75 112 TYR A O 1
ATOM 913 N N . ALA A 1 113 ? 12.454 -4.390 -13.064 1.00 97.31 113 ALA A N 1
ATOM 914 C CA . ALA A 1 113 ? 13.883 -4.100 -13.150 1.00 97.31 113 ALA A CA 1
ATOM 915 C C . ALA A 1 113 ? 14.415 -4.107 -14.593 1.00 97.31 113 ALA A C 1
ATOM 917 O O . ALA A 1 113 ? 15.291 -3.308 -14.919 1.00 97.31 113 ALA A O 1
ATOM 918 N N . GLU A 1 114 ? 13.876 -4.966 -15.463 1.00 96.75 114 GLU A N 1
ATOM 919 C CA . GLU A 1 114 ? 14.248 -5.025 -16.883 1.00 96.75 114 GLU A CA 1
ATOM 920 C C . GLU A 1 114 ? 13.826 -3.761 -17.645 1.00 96.75 114 GLU A C 1
ATOM 922 O O . GLU A 1 114 ? 14.625 -3.198 -18.391 1.00 96.75 114 GLU A O 1
ATOM 927 N N . HIS A 1 115 ? 12.611 -3.258 -17.404 1.00 96.31 115 HIS A N 1
ATOM 928 C CA . HIS A 1 115 ? 12.104 -2.026 -18.022 1.00 96.31 115 HIS A CA 1
ATOM 929 C C . HIS A 1 115 ? 12.753 -0.768 -17.438 1.00 96.31 115 HIS A C 1
ATOM 931 O O . HIS A 1 115 ? 12.965 0.214 -18.149 1.00 96.31 115 HIS A O 1
ATOM 937 N N . ILE A 1 116 ? 13.096 -0.803 -16.149 1.00 96.81 116 ILE A N 1
ATOM 938 C CA . ILE A 1 116 ? 13.857 0.251 -15.476 1.00 96.81 116 ILE A CA 1
ATOM 939 C C . ILE A 1 116 ? 15.321 0.224 -15.940 1.00 96.81 116 ILE A C 1
ATOM 941 O O . ILE A 1 116 ? 15.968 1.265 -15.994 1.00 96.81 116 ILE A O 1
ATOM 945 N N . GLY A 1 117 ? 15.872 -0.948 -16.263 1.00 95.88 117 GLY A N 1
ATOM 946 C CA . GLY A 1 117 ? 17.304 -1.157 -16.492 1.00 95.88 117 GLY A CA 1
ATOM 947 C C . GLY A 1 117 ? 18.144 -1.102 -15.207 1.00 95.88 117 GLY A C 1
ATOM 948 O O . GLY A 1 117 ? 19.344 -0.835 -15.267 1.00 95.88 117 GLY A O 1
ATOM 949 N N . SER A 1 118 ? 17.521 -1.269 -14.035 1.00 94.81 118 SER A N 1
ATOM 950 C CA . SER A 1 118 ? 18.155 -1.188 -12.713 1.00 94.81 118 SER A CA 1
ATOM 951 C C . SER A 1 118 ? 17.222 -1.731 -11.628 1.00 94.81 118 SER A C 1
ATOM 953 O O . SER A 1 118 ? 16.005 -1.643 -11.749 1.00 94.81 118 SER A O 1
ATOM 955 N N . THR A 1 119 ? 17.792 -2.216 -10.525 1.00 94.94 119 THR A N 1
ATOM 956 C CA . THR A 1 119 ? 17.065 -2.565 -9.289 1.00 94.94 119 THR A CA 1
ATOM 957 C C . THR A 1 119 ? 17.178 -1.477 -8.210 1.00 94.94 119 THR A C 1
ATOM 959 O O . THR A 1 119 ? 16.822 -1.693 -7.053 1.00 94.94 119 THR A O 1
ATOM 962 N N . ASN A 1 120 ? 17.701 -0.296 -8.557 1.00 94.00 120 ASN A N 1
ATOM 963 C CA . ASN A 1 120 ? 17.908 0.803 -7.618 1.00 94.00 120 ASN A CA 1
ATOM 964 C C . ASN A 1 120 ? 16.668 1.710 -7.528 1.00 94.00 120 ASN A C 1
ATOM 966 O O . ASN A 1 120 ? 16.245 2.299 -8.524 1.00 94.00 120 ASN A O 1
ATOM 970 N N . VAL A 1 121 ? 16.140 1.894 -6.313 1.00 94.56 121 VAL A N 1
ATOM 971 C CA . VAL A 1 121 ? 14.980 2.764 -6.039 1.00 94.56 121 VAL A CA 1
ATOM 972 C C . VAL A 1 121 ? 15.212 4.223 -6.440 1.00 94.56 121 VAL A C 1
ATOM 974 O O . VAL A 1 121 ? 14.270 4.898 -6.848 1.00 94.56 121 VAL A O 1
ATOM 977 N N . LYS A 1 122 ? 16.464 4.704 -6.400 1.00 93.88 122 LYS A N 1
ATOM 978 C CA . LYS A 1 122 ? 16.815 6.041 -6.898 1.00 93.88 122 LYS A CA 1
ATOM 979 C C . LYS A 1 122 ? 16.585 6.148 -8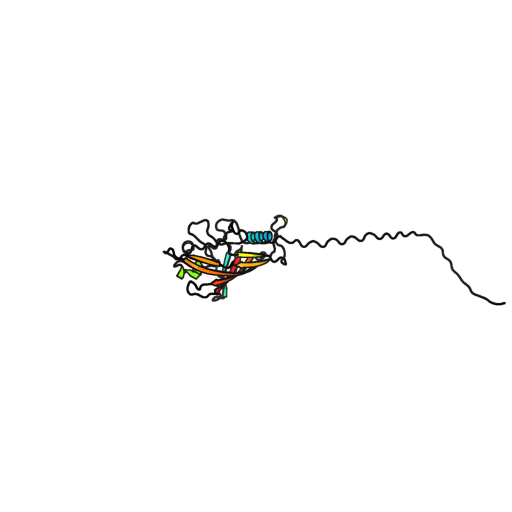.395 1.00 93.88 122 LYS A C 1
ATOM 981 O O . LYS A 1 122 ? 16.023 7.129 -8.859 1.00 93.88 122 LYS A O 1
ATOM 986 N N . THR A 1 123 ? 16.967 5.120 -9.150 1.00 93.81 123 THR A N 1
ATOM 987 C CA . THR A 1 123 ? 16.724 5.089 -10.593 1.00 93.81 123 THR A CA 1
ATOM 988 C C . THR A 1 123 ? 15.227 5.113 -10.875 1.00 93.81 123 THR A C 1
ATOM 990 O O . THR A 1 123 ? 14.785 5.984 -11.610 1.00 93.81 123 THR A O 1
ATOM 993 N N . ALA A 1 124 ? 14.451 4.238 -10.229 1.00 95.88 124 ALA A N 1
ATOM 994 C CA . ALA A 1 124 ? 13.011 4.128 -10.454 1.00 95.88 124 ALA A CA 1
ATOM 995 C C . ALA A 1 124 ? 12.221 5.387 -10.045 1.00 95.88 124 ALA A C 1
ATOM 997 O O . ALA A 1 124 ? 11.272 5.761 -10.728 1.00 95.88 124 ALA A O 1
ATOM 998 N N . GLY A 1 125 ? 12.617 6.065 -8.958 1.00 95.62 125 GLY A N 1
ATOM 999 C CA . GLY A 1 125 ? 12.050 7.361 -8.557 1.00 95.62 125 GLY A CA 1
ATOM 1000 C C . GLY A 1 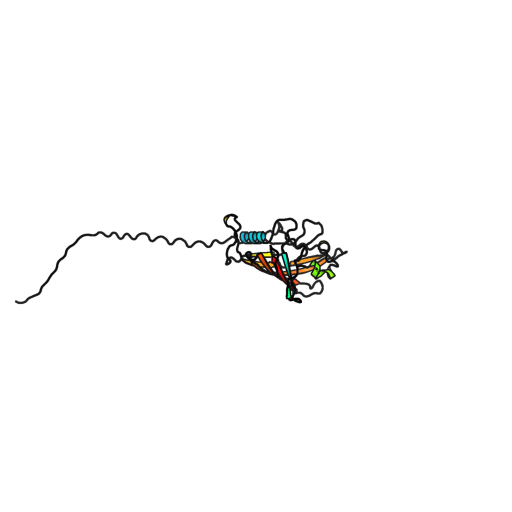125 ? 10.567 7.348 -8.180 1.00 95.62 125 GLY A C 1
ATOM 1001 O O . GLY A 1 125 ? 9.901 8.370 -8.320 1.00 95.62 125 GLY A O 1
ATOM 1002 N N . ILE A 1 126 ? 10.041 6.205 -7.738 1.00 97.62 126 ILE A N 1
ATOM 1003 C CA . ILE A 1 126 ? 8.620 6.047 -7.417 1.00 97.62 126 ILE A CA 1
ATOM 1004 C C . ILE A 1 126 ? 8.281 6.842 -6.152 1.00 97.62 126 ILE A C 1
ATOM 1006 O O . ILE A 1 126 ? 8.861 6.587 -5.098 1.00 97.62 126 ILE A O 1
ATOM 1010 N N . ASN A 1 127 ? 7.325 7.765 -6.255 1.00 97.06 127 ASN A N 1
ATOM 1011 C CA . ASN A 1 127 ? 6.768 8.527 -5.138 1.00 97.06 127 ASN A CA 1
ATOM 1012 C C . ASN A 1 127 ? 5.262 8.679 -5.351 1.00 97.06 127 ASN A C 1
ATOM 1014 O O . ASN A 1 127 ? 4.839 9.256 -6.352 1.00 97.06 127 ASN A O 1
ATOM 1018 N N . VAL A 1 128 ? 4.461 8.144 -4.432 1.00 97.56 128 VAL A N 1
ATOM 1019 C CA . VAL A 1 128 ? 3.000 8.141 -4.532 1.00 97.56 128 VAL A CA 1
ATOM 1020 C C . VAL A 1 128 ? 2.403 8.573 -3.199 1.00 97.56 128 VAL A C 1
ATOM 1022 O O . VAL A 1 128 ? 2.500 7.856 -2.212 1.00 97.56 128 VAL A O 1
ATOM 1025 N N . GLU A 1 129 ? 1.787 9.752 -3.155 1.00 96.31 129 GLU A N 1
ATOM 1026 C CA . GLU A 1 129 ? 1.336 10.373 -1.899 1.00 96.31 129 GLU A CA 1
ATOM 1027 C C . GLU A 1 129 ? 0.078 9.750 -1.285 1.00 96.31 129 GLU A C 1
ATOM 1029 O O . GLU A 1 129 ? -0.147 9.898 -0.088 1.00 96.31 129 GLU A O 1
ATOM 1034 N N . LYS A 1 130 ? -0.747 9.068 -2.085 1.00 97.12 130 LYS A N 1
ATOM 1035 C CA . LYS A 1 130 ? -1.994 8.442 -1.628 1.00 97.12 130 LYS A CA 1
ATOM 1036 C C . LYS A 1 130 ? -2.047 7.024 -2.157 1.00 97.12 130 LYS A C 1
ATOM 1038 O O . LYS A 1 130 ? -2.227 6.850 -3.355 1.00 97.12 130 LYS A O 1
ATOM 1043 N N . VAL A 1 131 ? -1.871 6.020 -1.309 1.00 98.38 131 VAL A N 1
ATOM 1044 C CA . VAL A 1 131 ? -1.916 4.613 -1.731 1.00 98.38 131 VAL A CA 1
ATOM 1045 C C . VAL A 1 131 ? -2.969 3.847 -0.956 1.00 98.38 131 VAL A C 1
ATOM 1047 O O . VAL A 1 131 ? -3.844 3.279 -1.595 1.00 98.38 131 VAL A O 1
ATOM 1050 N N . LEU A 1 132 ? -2.917 3.847 0.378 1.00 98.62 132 LEU A N 1
ATOM 1051 C CA . LEU A 1 132 ? -3.865 3.102 1.208 1.00 98.62 132 LEU A CA 1
ATOM 1052 C C . LEU A 1 132 ? -4.907 4.035 1.821 1.00 98.62 132 LEU A C 1
ATOM 1054 O O . LEU A 1 132 ? -4.543 4.967 2.542 1.00 98.62 132 LEU A O 1
ATOM 1058 N N . GLY A 1 133 ? -6.181 3.770 1.539 1.00 98.25 133 GLY A N 1
ATOM 1059 C CA . GLY A 1 133 ? -7.331 4.360 2.226 1.00 98.25 133 GLY A CA 1
ATOM 1060 C C . GLY A 1 133 ? -7.961 3.342 3.176 1.00 98.25 133 GLY A C 1
ATOM 1061 O O . GLY A 1 133 ? -7.973 2.152 2.874 1.00 98.25 133 GLY A O 1
ATOM 1062 N N . PHE A 1 134 ? -8.473 3.791 4.322 1.00 98.31 134 PHE A N 1
ATOM 1063 C CA . PHE A 1 134 ? -9.054 2.911 5.341 1.00 98.31 134 PHE A CA 1
ATOM 1064 C C . PHE A 1 134 ? -10.552 3.146 5.497 1.00 98.31 134 PHE A C 1
ATOM 1066 O O . PHE A 1 134 ? -11.020 4.286 5.522 1.00 98.31 134 PHE A O 1
ATOM 1073 N N . VAL A 1 135 ? -11.295 2.054 5.664 1.00 97.69 135 VAL A N 1
ATOM 1074 C CA . VAL A 1 135 ? -12.724 2.062 5.975 1.00 97.69 135 VAL A CA 1
ATOM 1075 C C . VAL A 1 135 ? -12.932 1.225 7.238 1.00 97.69 135 VAL A C 1
ATOM 1077 O O . VAL A 1 135 ? -13.019 0.001 7.148 1.00 97.69 135 VAL A O 1
ATOM 1080 N N . PRO A 1 136 ? -12.953 1.862 8.421 1.00 97.38 136 PRO A N 1
ATOM 1081 C CA . PRO A 1 136 ? -13.177 1.154 9.674 1.00 97.38 136 PRO A CA 1
ATOM 1082 C C . PRO A 1 136 ? -14.531 0.441 9.710 1.00 97.38 136 PRO A C 1
ATOM 1084 O O . PRO A 1 136 ? -15.531 0.992 9.248 1.00 97.38 136 PRO A O 1
ATOM 1087 N N . ASP A 1 137 ? -14.552 -0.776 10.252 1.00 96.88 137 ASP A N 1
ATOM 1088 C CA . ASP A 1 137 ? -15.777 -1.544 10.470 1.00 96.88 137 ASP A CA 1
ATOM 1089 C C . ASP A 1 137 ? -16.375 -1.166 11.826 1.00 96.88 137 ASP A C 1
ATOM 1091 O O . ASP A 1 137 ? -15.882 -1.592 12.872 1.00 96.88 137 ASP A O 1
ATOM 1095 N N . GLU A 1 138 ? -17.444 -0.370 11.794 1.00 93.56 138 GLU A N 1
ATOM 1096 C CA . GLU A 1 138 ? -18.149 0.115 12.987 1.00 93.56 138 GLU A CA 1
ATOM 1097 C C . GLU A 1 138 ? -18.789 -1.017 13.807 1.00 93.56 138 GLU A C 1
ATOM 1099 O O . GLU A 1 138 ? -19.088 -0.825 14.980 1.00 93.56 138 GLU A O 1
ATOM 1104 N N . SER A 1 139 ? -18.962 -2.210 13.222 1.00 93.25 139 SER A N 1
ATOM 1105 C CA . SER A 1 139 ? -19.430 -3.399 13.946 1.00 93.25 139 SER A CA 1
ATOM 1106 C C . SER A 1 139 ? -18.309 -4.168 14.651 1.00 93.25 139 SER A C 1
ATOM 1108 O O . SER A 1 139 ? -18.580 -5.093 15.423 1.00 93.25 139 SER A O 1
ATOM 1110 N N . SER A 1 140 ? -17.048 -3.812 14.386 1.00 94.81 140 SER A N 1
ATOM 1111 C CA . SER A 1 140 ? -15.903 -4.412 15.060 1.00 94.81 140 SER A CA 1
ATOM 1112 C C . SER A 1 140 ? -15.671 -3.780 16.427 1.00 94.81 140 SER A C 1
ATOM 1114 O O . SER A 1 140 ? -15.994 -2.623 16.684 1.00 94.81 140 SER A O 1
ATOM 1116 N N . GLU A 1 141 ? -15.083 -4.556 17.328 1.00 93.94 141 GLU A N 1
ATOM 1117 C CA . GLU A 1 141 ? -14.753 -4.089 18.662 1.00 93.94 141 GLU A CA 1
ATOM 1118 C C . GLU A 1 141 ? -13.786 -2.896 18.640 1.00 93.94 141 GLU A C 1
ATOM 1120 O O . GLU A 1 141 ? -12.851 -2.844 17.835 1.00 93.94 141 GLU A O 1
ATOM 1125 N N . LEU A 1 142 ? -13.959 -1.967 19.580 1.00 93.25 142 LEU A N 1
ATOM 1126 C CA . LEU A 1 142 ? -12.963 -0.933 19.823 1.00 93.25 142 LEU A CA 1
ATOM 1127 C C . LEU A 1 142 ? -11.701 -1.540 20.452 1.00 93.25 142 LEU A C 1
ATOM 1129 O O . LEU A 1 142 ? -11.755 -2.456 21.276 1.00 93.25 142 LEU A O 1
ATOM 1133 N N . THR A 1 143 ? -10.546 -1.019 20.060 1.00 92.88 143 THR A N 1
ATOM 1134 C CA . THR A 1 143 ? -9.231 -1.362 20.602 1.00 92.88 143 THR A CA 1
ATOM 1135 C C . THR A 1 143 ? -8.412 -0.097 20.818 1.00 92.88 143 THR A C 1
ATOM 1137 O O . THR A 1 143 ? -8.592 0.891 20.111 1.00 92.88 143 THR A O 1
ATOM 1140 N N . GLY A 1 144 ? -7.500 -0.145 21.786 1.00 88.62 144 GLY A N 1
ATOM 1141 C CA . GLY A 1 144 ? -6.768 1.016 22.289 1.00 88.62 144 GLY A CA 1
ATOM 1142 C C . GLY A 1 144 ? -6.964 1.162 23.797 1.00 88.62 144 GLY A C 1
ATOM 1143 O O . GLY A 1 144 ? -7.588 0.319 24.445 1.00 88.62 144 GLY A O 1
ATOM 1144 N N . LYS A 1 145 ? -6.404 2.220 24.357 1.00 83.12 145 LYS A N 1
ATOM 1145 C CA . LYS A 1 145 ? -6.611 2.701 25.714 1.00 83.12 145 LYS A CA 1
ATOM 1146 C C . LYS A 1 145 ? -7.399 4.008 25.682 1.00 83.12 145 LYS A C 1
ATOM 1148 O O . LYS A 1 145 ? -6.913 5.055 25.266 1.00 83.12 145 LYS A O 1
ATOM 1153 N N . GLU A 1 146 ? -8.596 3.968 26.251 1.00 80.94 146 GLU A N 1
ATOM 1154 C CA . GLU A 1 146 ? -9.437 5.154 26.446 1.00 80.94 146 GLU A CA 1
ATOM 1155 C C . GLU A 1 146 ? -8.677 6.312 27.122 1.00 80.94 146 GLU A C 1
ATOM 1157 O O . GLU A 1 146 ? -8.779 7.461 26.699 1.00 80.94 146 GLU A O 1
ATOM 1162 N N . GLU A 1 147 ? -7.823 5.981 28.096 1.00 85.25 147 GLU A N 1
ATOM 1163 C CA . GLU A 1 147 ? -6.954 6.911 28.831 1.00 85.25 147 GLU A CA 1
ATOM 1164 C C . GLU A 1 147 ? -6.023 7.730 27.919 1.00 85.25 147 GLU A C 1
ATOM 1166 O O . GLU A 1 147 ? -5.749 8.898 28.199 1.00 85.25 147 GLU A O 1
ATOM 1171 N N . ASP A 1 148 ? -5.562 7.120 26.823 1.00 82.25 148 ASP A N 1
ATOM 1172 C CA . ASP A 1 148 ? -4.624 7.707 25.861 1.00 82.25 148 ASP A CA 1
ATOM 1173 C C . ASP A 1 148 ? -5.363 8.379 24.683 1.00 82.25 148 ASP A C 1
ATOM 1175 O O . ASP A 1 148 ? -4.731 8.936 23.783 1.00 82.25 148 ASP A O 1
ATOM 1179 N N . ASN A 1 149 ? -6.705 8.369 24.690 1.00 81.62 149 ASN A N 1
ATOM 1180 C CA . ASN A 1 149 ? -7.555 8.885 23.616 1.00 81.62 149 ASN A CA 1
ATOM 1181 C C . ASN A 1 149 ? -7.160 8.317 22.233 1.00 81.62 149 ASN A C 1
ATOM 1183 O O . ASN A 1 149 ? -7.068 9.052 21.241 1.00 81.62 149 ASN A O 1
ATOM 1187 N N . ASP A 1 150 ? -6.929 7.005 22.162 1.00 86.81 150 ASP A N 1
ATOM 1188 C CA . ASP A 1 150 ? -6.452 6.282 20.972 1.00 86.81 150 ASP A CA 1
ATOM 1189 C C . ASP A 1 150 ? -7.440 5.208 20.459 1.00 86.81 150 ASP A C 1
ATOM 1191 O O . ASP A 1 150 ? -7.137 4.523 19.482 1.00 86.81 150 ASP A O 1
ATOM 1195 N N . LEU A 1 151 ? -8.624 5.077 21.082 1.00 91.75 151 LEU A N 1
ATOM 1196 C CA . LEU A 1 151 ? -9.617 4.055 20.730 1.00 91.75 151 LEU A CA 1
ATOM 1197 C C . LEU A 1 151 ? -9.969 4.093 19.239 1.00 91.75 151 LEU A C 1
ATOM 1199 O O . LEU A 1 151 ? -10.291 5.144 18.689 1.00 91.75 151 LEU A O 1
ATOM 1203 N N . THR A 1 152 ? -9.960 2.946 18.575 1.00 95.50 152 THR A N 1
ATOM 1204 C CA . THR A 1 152 ? -10.412 2.813 17.185 1.00 95.50 152 THR A CA 1
ATOM 1205 C C . THR A 1 152 ? -11.002 1.431 16.939 1.00 95.50 152 THR A C 1
ATOM 1207 O O . THR A 1 152 ? -10.807 0.518 17.738 1.00 95.50 152 THR A O 1
ATOM 1210 N N . TYR A 1 153 ? -11.718 1.262 15.833 1.00 96.62 153 TYR A N 1
ATOM 1211 C CA . TYR A 1 153 ? -12.268 -0.026 15.421 1.00 96.62 153 TYR A CA 1
ATOM 1212 C C . TYR A 1 153 ? -11.138 -0.995 15.051 1.00 96.62 153 TYR A C 1
ATOM 1214 O O . TYR A 1 153 ? -10.275 -0.684 14.222 1.00 96.62 153 TYR A O 1
ATOM 1222 N N . ALA A 1 154 ? -11.130 -2.173 15.676 1.00 96.94 154 ALA A N 1
ATOM 1223 C CA . ALA A 1 154 ? -10.051 -3.148 15.558 1.00 96.94 154 ALA A CA 1
ATOM 1224 C C . ALA A 1 154 ? -9.887 -3.706 14.141 1.00 96.94 154 ALA A C 1
ATOM 1226 O O . ALA A 1 154 ? -8.810 -4.207 13.811 1.00 96.94 154 ALA A O 1
ATOM 1227 N N . LYS A 1 155 ? -10.938 -3.647 13.319 1.00 98.31 155 LYS A N 1
ATOM 1228 C CA . LYS A 1 155 ? -10.952 -4.196 11.963 1.00 98.31 155 LYS A CA 1
ATOM 1229 C C . LYS A 1 155 ? -11.586 -3.226 10.980 1.00 98.31 155 LYS A C 1
ATOM 1231 O O . LYS A 1 155 ? -12.269 -2.275 11.356 1.00 98.31 155 LYS A O 1
ATOM 1236 N N . GLY A 1 156 ? -11.352 -3.492 9.705 1.00 98.44 156 GLY A N 1
ATOM 1237 C CA . GLY A 1 156 ? -11.989 -2.776 8.615 1.00 98.44 156 GLY A CA 1
ATOM 1238 C C . GLY A 1 156 ? -11.420 -3.168 7.265 1.00 98.44 156 GLY A C 1
ATOM 1239 O O . GLY A 1 156 ? -10.580 -4.067 7.145 1.00 98.44 156 GLY A O 1
ATOM 1240 N N . GLU A 1 157 ? -11.884 -2.468 6.243 1.00 98.62 157 GLU A N 1
ATOM 1241 C CA . GLU A 1 157 ? -11.384 -2.612 4.886 1.00 98.62 157 GLU A CA 1
ATOM 1242 C C . GLU A 1 157 ? -10.250 -1.620 4.623 1.00 98.62 157 GLU A C 1
ATOM 1244 O O . GLU A 1 157 ? -10.141 -0.551 5.235 1.00 98.62 157 GLU A O 1
ATOM 1249 N N . VAL A 1 158 ? -9.399 -1.987 3.675 1.00 98.56 158 VAL A N 1
ATOM 1250 C CA . VAL A 1 158 ? -8.394 -1.103 3.094 1.00 98.56 158 VAL A CA 1
ATOM 1251 C C . VAL A 1 158 ? -8.573 -1.096 1.582 1.00 98.56 158 VAL A C 1
ATOM 1253 O O . VAL A 1 158 ? -8.806 -2.136 0.965 1.00 98.56 158 VAL A O 1
ATOM 1256 N N . GLU A 1 159 ? -8.451 0.073 0.971 1.00 98.44 159 GLU A N 1
ATOM 1257 C CA . GLU A 1 159 ? -8.425 0.234 -0.478 1.00 98.44 159 GLU A CA 1
ATOM 1258 C C . GLU A 1 159 ? -7.029 0.637 -0.948 1.00 98.44 159 GLU A C 1
ATOM 1260 O O . GLU A 1 159 ? -6.336 1.414 -0.288 1.00 98.44 159 GLU A O 1
ATOM 1265 N N . VAL A 1 160 ? -6.627 0.133 -2.115 1.00 98.62 160 VAL A N 1
ATOM 1266 C CA . VAL A 1 160 ? -5.502 0.694 -2.865 1.00 98.62 160 VAL A CA 1
ATOM 1267 C C . VAL A 1 160 ? -6.068 1.671 -3.882 1.00 98.62 160 VAL A C 1
ATOM 1269 O O . VAL A 1 160 ? -6.744 1.269 -4.832 1.00 98.62 160 VAL A O 1
ATOM 1272 N N . VAL A 1 161 ? -5.777 2.956 -3.681 1.00 98.44 161 VAL A N 1
ATOM 1273 C CA . VAL A 1 161 ? -6.297 4.053 -4.503 1.00 98.44 161 VAL A CA 1
ATOM 1274 C C . VAL A 1 161 ? -5.919 3.833 -5.965 1.00 98.44 161 VAL A C 1
ATOM 1276 O O . VAL A 1 161 ? -4.736 3.777 -6.315 1.00 98.44 161 VAL A O 1
ATOM 1279 N N . SER A 1 162 ? -6.943 3.742 -6.817 1.00 98.44 162 SER A N 1
ATOM 1280 C CA . SER A 1 162 ? -6.777 3.515 -8.250 1.00 98.44 162 SER A CA 1
ATOM 1281 C C . SER A 1 162 ? -6.040 4.676 -8.917 1.00 98.44 162 SER A C 1
ATOM 1283 O O . SER A 1 162 ? -6.550 5.796 -8.950 1.00 98.44 162 SER A O 1
ATOM 1285 N N . GLN A 1 163 ? -4.863 4.419 -9.486 1.00 98.25 163 GLN A N 1
ATOM 1286 C CA . GLN A 1 163 ? -4.035 5.450 -10.124 1.00 98.25 163 GLN A CA 1
ATOM 1287 C C . GLN A 1 163 ? -2.953 4.863 -11.035 1.00 98.25 163 GLN A C 1
ATOM 1289 O O . GLN A 1 163 ? -2.708 3.659 -11.040 1.00 98.25 163 GLN A O 1
ATOM 1294 N N . LYS A 1 164 ? -2.274 5.730 -11.791 1.00 98.38 164 LYS A N 1
ATOM 1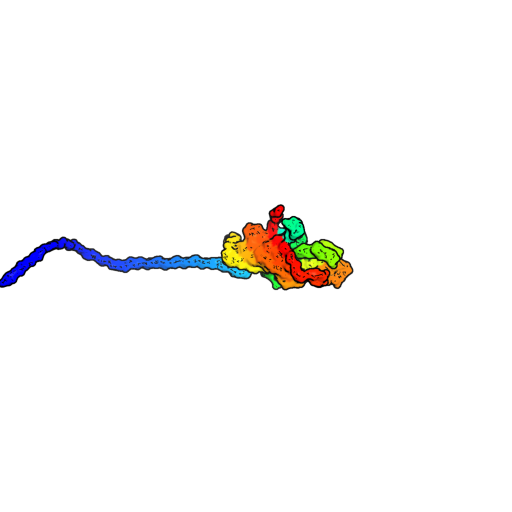295 C CA . LYS A 1 164 ? -1.073 5.394 -12.564 1.00 98.38 164 LYS A CA 1
ATOM 1296 C C . LYS A 1 164 ? 0.181 5.800 -11.788 1.00 98.38 164 LYS A C 1
ATOM 1298 O O . LYS A 1 164 ? 0.318 6.951 -11.381 1.00 98.38 164 LYS A O 1
ATOM 1303 N N . VAL A 1 165 ? 1.094 4.855 -11.591 1.00 98.31 165 VAL A N 1
ATOM 1304 C CA . VAL A 1 165 ? 2.388 5.060 -10.933 1.00 98.31 165 VAL A CA 1
ATOM 1305 C C . VAL A 1 165 ? 3.449 5.296 -11.996 1.00 98.31 165 VAL A C 1
ATOM 1307 O O . VAL A 1 165 ? 3.693 4.419 -12.820 1.00 98.31 165 VAL A O 1
ATOM 1310 N N . LYS A 1 166 ? 4.104 6.458 -11.958 1.00 97.25 166 LYS A N 1
ATOM 1311 C CA . LYS A 1 166 ? 5.220 6.790 -12.853 1.00 97.25 166 LYS A CA 1
ATOM 1312 C C . LYS A 1 166 ? 6.520 6.160 -12.366 1.00 97.25 166 LYS A C 1
ATOM 1314 O O . LYS A 1 166 ? 6.901 6.342 -11.210 1.00 97.25 166 LYS A O 1
ATOM 1319 N N . ILE A 1 167 ? 7.219 5.475 -13.267 1.00 97.44 167 ILE A N 1
ATOM 1320 C CA . ILE A 1 167 ? 8.481 4.787 -12.995 1.00 97.44 167 ILE A CA 1
ATOM 1321 C C . ILE A 1 167 ? 9.523 5.241 -14.019 1.00 97.44 167 ILE A C 1
ATOM 1323 O O . ILE A 1 167 ? 9.321 5.117 -15.226 1.00 97.44 167 ILE A O 1
ATOM 1327 N N . ARG A 1 168 ? 10.647 5.787 -13.548 1.00 95.75 168 ARG A N 1
ATOM 1328 C CA . ARG A 1 168 ? 11.733 6.279 -14.409 1.00 95.75 168 ARG A CA 1
ATOM 1329 C C . ARG A 1 168 ? 12.611 5.138 -14.920 1.00 95.75 168 ARG A C 1
ATOM 1331 O O . ARG A 1 168 ? 12.873 4.169 -14.204 1.00 95.75 168 ARG A O 1
ATOM 1338 N N . LYS A 1 169 ? 13.122 5.294 -16.143 1.00 94.25 169 LYS A N 1
ATOM 1339 C CA . LYS A 1 169 ? 14.096 4.381 -16.761 1.00 94.25 169 LYS A CA 1
ATOM 1340 C C . LYS A 1 169 ? 15.530 4.864 -16.526 1.00 94.25 169 LYS A C 1
ATOM 1342 O O . LYS A 1 169 ? 15.803 6.058 -16.434 1.00 94.25 169 LYS A O 1
ATOM 1347 N N . SER A 1 170 ? 16.471 3.931 -16.445 1.00 90.12 170 SER A N 1
ATOM 1348 C CA . SER A 1 170 ? 17.895 4.215 -16.267 1.00 90.12 170 SER A CA 1
ATOM 1349 C C . SER A 1 170 ? 18.478 4.945 -17.477 1.00 90.12 170 SER A C 1
ATOM 1351 O O . SER A 1 170 ? 18.253 4.553 -18.620 1.00 90.12 170 SER A O 1
ATOM 1353 N N . GLY A 1 171 ? 19.267 5.992 -17.222 1.00 79.44 171 GLY A N 1
ATOM 1354 C CA . GLY A 1 171 ? 20.038 6.697 -18.251 1.00 79.44 171 GLY A CA 1
ATOM 1355 C C . GLY A 1 171 ? 19.225 7.566 -19.219 1.00 79.44 171 GLY A C 1
ATOM 1356 O O . GLY A 1 171 ? 19.813 8.111 -20.150 1.00 79.44 171 GLY A O 1
ATOM 1357 N N . LEU A 1 172 ? 17.913 7.722 -19.012 1.00 67.50 172 LEU A N 1
ATOM 1358 C CA . LEU A 1 172 ? 17.018 8.491 -19.880 1.00 67.50 172 LEU A CA 1
ATOM 1359 C C . LEU A 1 172 ? 16.100 9.398 -19.050 1.00 67.50 172 LEU A C 1
ATOM 1361 O O . LEU A 1 172 ? 15.694 9.040 -17.948 1.00 67.50 172 LEU A O 1
ATOM 1365 N N . VAL A 1 173 ? 15.712 10.553 -19.602 1.00 75.81 173 VAL A N 1
ATOM 1366 C CA . VAL A 1 173 ? 14.586 11.361 -19.086 1.00 75.81 173 VAL A CA 1
ATOM 1367 C C . VAL A 1 173 ? 13.283 10.763 -19.627 1.00 75.81 173 VAL A C 1
ATOM 1369 O O . VAL A 1 173 ? 12.534 11.412 -20.350 1.00 75.81 173 VAL A O 1
ATOM 1372 N N . ASP A 1 174 ? 13.078 9.475 -19.363 1.00 89.88 174 ASP A N 1
ATOM 1373 C CA . ASP A 1 174 ? 11.939 8.700 -19.846 1.00 89.88 174 ASP A CA 1
ATOM 1374 C C . ASP A 1 174 ? 11.306 7.920 -18.691 1.00 89.88 174 ASP A C 1
ATOM 1376 O O . ASP A 1 174 ? 11.975 7.552 -17.717 1.00 89.88 174 ASP A O 1
ATOM 1380 N N . PHE A 1 175 ? 10.006 7.681 -18.799 1.00 95.12 175 PHE A N 1
ATOM 1381 C CA . PHE A 1 175 ? 9.216 6.968 -17.807 1.00 95.12 175 PHE A CA 1
ATOM 1382 C C . PHE A 1 175 ? 8.282 5.968 -18.483 1.00 95.12 175 PHE A C 1
ATOM 1384 O O . PHE A 1 175 ? 8.075 5.989 -19.694 1.00 95.12 175 PHE A O 1
ATOM 1391 N N . PHE A 1 176 ? 7.757 5.053 -17.686 1.00 96.88 176 PHE A N 1
ATOM 1392 C CA . PHE A 1 176 ? 6.579 4.271 -18.025 1.00 96.88 176 PHE A CA 1
ATOM 1393 C C . PHE A 1 176 ? 5.625 4.288 -16.835 1.00 96.88 176 PHE A C 1
ATOM 1395 O O . PHE A 1 176 ? 6.049 4.531 -15.698 1.00 96.88 176 PHE A O 1
ATOM 1402 N N . GLU A 1 177 ? 4.346 4.053 -17.088 1.00 98.06 177 GLU A N 1
ATOM 1403 C CA . GLU A 1 177 ? 3.326 3.998 -16.052 1.00 98.06 177 GLU A CA 1
ATOM 1404 C C . GLU A 1 177 ? 2.802 2.581 -15.830 1.00 98.06 177 GLU A C 1
ATOM 1406 O O . GLU A 1 177 ? 2.609 1.795 -16.757 1.00 98.06 177 GLU A O 1
ATOM 1411 N N . ILE A 1 178 ? 2.538 2.264 -14.565 1.00 98.62 178 ILE A N 1
ATOM 1412 C CA . ILE A 1 178 ? 1.856 1.038 -14.156 1.00 98.62 178 ILE A CA 1
ATOM 1413 C C . ILE A 1 178 ? 0.601 1.443 -13.400 1.00 98.62 178 ILE A C 1
ATOM 1415 O O . ILE A 1 178 ? 0.668 2.230 -12.455 1.00 98.62 178 ILE A O 1
ATOM 1419 N N . GLY A 1 179 ? -0.560 0.944 -13.824 1.00 98.62 179 GLY A N 1
ATOM 1420 C CA . GLY A 1 179 ? -1.781 1.158 -13.050 1.00 98.62 179 GLY A CA 1
ATOM 1421 C C . GLY A 1 179 ? -1.776 0.308 -11.796 1.00 98.62 179 GLY A C 1
ATOM 1422 O O . GLY A 1 179 ? -1.386 -0.849 -11.865 1.00 98.62 179 GLY A O 1
ATOM 1423 N N . ILE A 1 180 ? -2.219 0.872 -10.678 1.00 98.75 180 ILE A N 1
ATOM 1424 C CA . ILE A 1 180 ? -2.508 0.130 -9.453 1.00 98.75 180 ILE A CA 1
ATOM 1425 C C . ILE A 1 180 ? -3.947 0.371 -9.042 1.00 98.75 180 ILE A C 1
ATOM 1427 O O . ILE A 1 180 ? -4.471 1.465 -9.230 1.00 98.75 180 ILE A O 1
ATOM 1431 N N . SER A 1 181 ? -4.562 -0.647 -8.464 1.00 98.75 181 SER A N 1
ATOM 1432 C CA . SER A 1 181 ? -5.803 -0.574 -7.694 1.00 98.75 181 SER A CA 1
ATOM 1433 C C . SER A 1 181 ? -5.873 -1.812 -6.806 1.00 98.75 181 SER A C 1
ATOM 1435 O O . SER A 1 181 ? -5.017 -2.692 -6.909 1.00 98.75 181 SER A O 1
ATOM 1437 N N . GLY A 1 182 ? -6.851 -1.904 -5.917 1.00 98.44 182 GLY A N 1
ATOM 1438 C CA . GLY A 1 182 ? -6.969 -3.087 -5.079 1.00 98.44 182 GLY A CA 1
ATOM 1439 C C . GLY A 1 182 ? -7.736 -2.843 -3.805 1.00 98.44 182 GLY A C 1
ATOM 1440 O O . GLY A 1 182 ? -8.254 -1.752 -3.561 1.00 98.44 182 GLY A O 1
ATOM 1441 N N . LYS A 1 183 ? -7.808 -3.891 -2.998 1.00 98.69 183 LYS A N 1
ATOM 1442 C CA . LYS A 1 183 ? -8.554 -3.891 -1.747 1.00 98.69 183 LYS A CA 1
ATOM 1443 C C . LYS A 1 183 ? -8.042 -4.967 -0.809 1.00 98.69 183 LYS A C 1
ATOM 1445 O O . LYS A 1 183 ? -7.281 -5.851 -1.201 1.00 98.69 183 LYS A O 1
ATOM 1450 N N . GLY A 1 184 ? -8.516 -4.916 0.420 1.00 98.62 184 GLY A N 1
ATOM 1451 C CA . GLY A 1 184 ? -8.211 -5.913 1.418 1.00 98.62 184 GLY A CA 1
ATOM 1452 C C . GLY A 1 184 ? -8.807 -5.564 2.767 1.00 98.62 184 GLY A C 1
ATOM 1453 O O . GLY A 1 184 ? -9.782 -4.819 2.851 1.00 98.62 184 GLY A O 1
ATOM 1454 N N . THR A 1 185 ? -8.202 -6.091 3.821 1.00 98.81 185 THR A N 1
ATOM 1455 C CA . THR A 1 185 ? -8.660 -5.902 5.200 1.00 98.81 185 THR A CA 1
ATOM 1456 C C . THR A 1 185 ? -7.493 -5.606 6.121 1.00 98.81 185 THR A C 1
ATOM 1458 O O . THR A 1 185 ? -6.376 -6.059 5.874 1.00 98.81 185 THR A O 1
ATOM 1461 N N . TYR A 1 186 ? -7.759 -4.909 7.218 1.00 98.75 186 TYR A N 1
ATOM 1462 C CA . TYR A 1 186 ? -6.807 -4.756 8.310 1.00 98.75 186 TYR A CA 1
ATOM 1463 C C . TYR A 1 186 ? -7.357 -5.348 9.610 1.00 98.75 186 TYR A C 1
ATOM 1465 O O . TYR A 1 186 ? -8.568 -5.395 9.829 1.00 98.75 186 TYR A O 1
ATOM 1473 N N . ASP A 1 187 ? -6.448 -5.772 10.484 1.00 98.19 187 ASP A N 1
ATOM 1474 C CA . ASP A 1 187 ? -6.749 -6.202 11.847 1.00 98.19 187 ASP A CA 1
ATOM 1475 C C . ASP A 1 187 ? -5.654 -5.677 12.791 1.00 98.19 187 ASP A C 1
ATOM 1477 O O . ASP A 1 187 ? -4.492 -6.085 12.719 1.00 98.19 187 ASP A O 1
ATOM 1481 N N . LEU A 1 188 ? -6.030 -4.767 13.693 1.00 9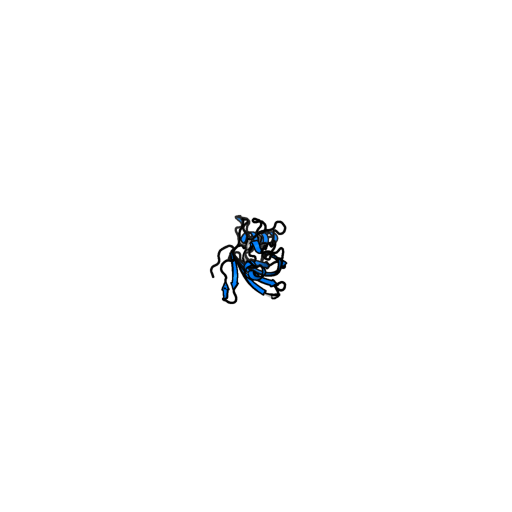7.19 188 LEU A N 1
ATOM 1482 C CA . LEU A 1 188 ? -5.127 -4.099 14.636 1.00 97.19 188 LEU A CA 1
ATOM 1483 C C . LEU A 1 188 ? -4.688 -4.994 15.804 1.00 97.19 188 LEU A C 1
ATOM 1485 O O . LEU A 1 188 ? -3.723 -4.673 16.496 1.00 97.19 188 LEU A O 1
ATOM 1489 N N . LYS A 1 189 ? -5.363 -6.124 16.041 1.00 95.19 189 LYS A N 1
ATOM 1490 C CA . LYS A 1 189 ? -4.940 -7.108 17.050 1.00 95.19 189 LYS A CA 1
ATOM 1491 C C . LYS A 1 189 ? -3.803 -7.966 16.521 1.00 95.19 189 LYS A C 1
ATOM 1493 O O . LYS A 1 189 ? -2.876 -8.284 17.261 1.00 95.19 189 LYS A O 1
ATOM 1498 N N . THR A 1 190 ? -3.872 -8.335 15.244 1.00 95.88 190 THR A N 1
ATOM 1499 C CA . THR A 1 190 ? -2.766 -9.028 14.565 1.00 95.88 190 THR A CA 1
ATOM 1500 C C . THR A 1 190 ? -1.677 -8.065 14.093 1.00 95.88 190 THR A C 1
ATOM 1502 O O . THR A 1 190 ? -0.533 -8.476 13.915 1.00 95.88 190 THR A O 1
ATOM 1505 N N . GLY A 1 191 ? -2.025 -6.790 13.901 1.00 97.19 191 GLY A N 1
ATOM 1506 C CA . GLY A 1 191 ? -1.143 -5.766 13.357 1.00 97.19 191 GLY A CA 1
ATOM 1507 C C . GLY A 1 191 ? -0.841 -5.965 11.874 1.00 97.19 191 GLY A C 1
ATOM 1508 O O . GLY A 1 191 ? 0.255 -5.620 11.423 1.00 97.19 191 GLY A O 1
ATOM 1509 N N . VAL A 1 192 ? -1.788 -6.547 11.130 1.00 98.44 192 VAL A N 1
ATOM 1510 C CA . VAL A 1 192 ? -1.628 -6.941 9.725 1.00 98.44 192 VAL A CA 1
ATOM 1511 C C . VAL A 1 192 ? -2.689 -6.284 8.850 1.00 98.44 192 VAL A C 1
ATOM 1513 O O . VAL A 1 192 ? -3.864 -6.213 9.202 1.00 98.44 192 VAL A O 1
ATOM 1516 N N . ILE A 1 193 ? -2.249 -5.851 7.675 1.00 98.81 193 ILE A N 1
ATOM 1517 C CA . ILE A 1 193 ? -3.067 -5.535 6.515 1.00 98.81 193 ILE A CA 1
ATOM 1518 C C . ILE A 1 193 ? -2.847 -6.646 5.487 1.00 98.81 193 ILE A C 1
ATOM 1520 O O . ILE A 1 193 ? -1.715 -6.897 5.065 1.00 98.81 193 ILE A O 1
ATOM 1524 N N . ASP A 1 194 ? -3.929 -7.289 5.076 1.00 98.75 194 ASP A N 1
ATOM 1525 C CA . ASP A 1 194 ? -3.974 -8.217 3.953 1.00 98.75 194 ASP A CA 1
ATOM 1526 C C . ASP A 1 194 ? -4.480 -7.473 2.722 1.00 98.75 194 ASP A C 1
ATOM 1528 O O . ASP A 1 194 ? -5.533 -6.847 2.781 1.00 98.75 194 ASP A O 1
ATOM 1532 N N . LEU A 1 195 ? -3.732 -7.524 1.620 1.00 98.44 195 LEU A N 1
ATOM 1533 C CA . LEU A 1 195 ? -4.012 -6.761 0.405 1.00 98.44 195 LEU A CA 1
ATOM 1534 C C . LEU A 1 195 ? -3.961 -7.636 -0.840 1.00 98.44 195 LEU A C 1
ATOM 1536 O O . LEU A 1 195 ? -3.015 -8.393 -1.050 1.00 98.44 195 LEU A O 1
ATOM 1540 N N . GLU A 1 196 ? -4.929 -7.432 -1.720 1.00 98.69 196 GLU A N 1
ATOM 1541 C CA . GLU A 1 196 ? -4.886 -7.859 -3.109 1.00 98.69 196 GLU A CA 1
ATOM 1542 C C . GLU A 1 196 ? -4.734 -6.618 -3.992 1.00 98.69 196 GLU A C 1
ATOM 1544 O O . GLU A 1 196 ? -5.575 -5.715 -3.973 1.00 98.69 196 GLU A O 1
ATOM 1549 N N . VAL A 1 197 ? -3.627 -6.549 -4.731 1.00 98.69 197 VAL A N 1
ATOM 1550 C CA . VAL A 1 197 ? -3.282 -5.408 -5.582 1.00 98.69 197 VAL A CA 1
ATOM 1551 C C . VAL A 1 197 ? -3.288 -5.848 -7.037 1.00 98.69 197 VAL A C 1
ATOM 1553 O O . VAL A 1 197 ? -2.600 -6.796 -7.417 1.00 98.69 197 VAL A O 1
ATOM 1556 N N . HIS A 1 198 ? -4.052 -5.127 -7.843 1.00 98.50 198 HIS A N 1
ATOM 1557 C CA . HIS A 1 198 ? -4.180 -5.294 -9.280 1.00 98.50 198 HIS A CA 1
ATOM 1558 C C . HIS A 1 198 ? -3.226 -4.337 -9.987 1.00 98.50 198 HIS A C 1
ATOM 1560 O O . HIS A 1 198 ? -3.193 -3.144 -9.671 1.00 98.50 198 HIS A O 1
ATOM 1566 N N . PHE A 1 199 ? -2.472 -4.857 -10.954 1.00 98.69 199 PHE A N 1
ATOM 1567 C CA . PHE A 1 199 ? -1.517 -4.095 -11.749 1.00 98.69 199 PHE A CA 1
ATOM 1568 C C . PHE A 1 199 ? -1.922 -4.096 -13.227 1.00 98.69 199 PHE A C 1
ATOM 1570 O O . PHE A 1 199 ? -2.028 -5.160 -13.837 1.00 98.69 199 PHE A O 1
ATOM 1577 N N . ASP A 1 200 ? -2.074 -2.901 -13.803 1.00 98.50 200 ASP A N 1
ATOM 1578 C CA . ASP A 1 200 ? -2.240 -2.699 -15.248 1.00 98.50 200 ASP A CA 1
ATOM 1579 C C . ASP A 1 200 ? -0.873 -2.431 -15.878 1.00 98.50 200 ASP A C 1
ATOM 1581 O O . ASP A 1 200 ? -0.337 -1.321 -15.792 1.00 98.50 200 ASP A O 1
ATOM 1585 N N . GLU A 1 201 ? -0.320 -3.472 -16.499 1.00 98.38 201 GLU A N 1
ATOM 1586 C CA . GLU A 1 201 ? 1.021 -3.523 -17.085 1.00 98.38 201 GLU A CA 1
ATOM 1587 C C . GLU A 1 201 ? 1.003 -3.346 -18.615 1.00 98.38 201 GLU A C 1
ATOM 1589 O O . GLU A 1 201 ? 2.010 -3.579 -19.288 1.00 98.38 201 GLU A O 1
ATOM 1594 N N . ARG A 1 202 ? -0.122 -2.924 -19.211 1.00 97.88 202 ARG A N 1
ATOM 1595 C CA . ARG A 1 202 ? -0.251 -2.815 -20.678 1.00 97.88 202 ARG A CA 1
ATOM 1596 C C . ARG A 1 202 ? 0.763 -1.876 -21.325 1.00 97.88 202 ARG A C 1
ATOM 1598 O O . ARG A 1 202 ? 1.172 -2.122 -22.457 1.00 97.88 202 ARG A O 1
ATOM 1605 N N . GLU A 1 203 ? 1.182 -0.818 -20.633 1.00 96.12 203 GLU A N 1
ATOM 1606 C CA . GLU A 1 203 ? 2.137 0.161 -21.174 1.00 96.12 203 GLU A CA 1
ATOM 1607 C C . GLU A 1 203 ? 3.513 -0.452 -21.471 1.00 96.12 203 GLU A C 1
ATOM 1609 O O . GLU A 1 203 ? 4.203 -0.028 -22.396 1.00 96.12 203 GLU A O 1
ATOM 1614 N N . ILE A 1 204 ? 3.878 -1.506 -20.739 1.00 96.25 204 ILE A N 1
ATOM 1615 C CA . ILE A 1 204 ? 5.104 -2.278 -20.960 1.00 96.25 204 ILE A CA 1
ATOM 1616 C C . ILE A 1 204 ? 4.861 -3.557 -21.778 1.00 96.25 204 ILE A C 1
ATOM 1618 O O . ILE A 1 204 ? 5.751 -4.397 -21.890 1.00 96.25 204 ILE A O 1
ATOM 1622 N N . GLY A 1 205 ? 3.673 -3.705 -22.377 1.00 96.94 205 GLY A N 1
ATOM 1623 C CA . GLY A 1 205 ? 3.272 -4.885 -23.151 1.00 96.94 205 GLY A CA 1
ATOM 1624 C C . GLY A 1 205 ? 2.790 -6.070 -22.306 1.00 96.94 205 GLY A C 1
ATOM 1625 O O . GLY A 1 205 ? 2.675 -7.176 -22.834 1.00 96.94 205 GLY A O 1
ATOM 1626 N N . GLY A 1 206 ? 2.527 -5.855 -21.013 1.00 96.06 206 GLY A N 1
ATOM 1627 C CA . GLY A 1 206 ? 2.014 -6.856 -20.080 1.00 96.06 206 GLY A CA 1
ATOM 1628 C C . GLY A 1 206 ? 0.487 -6.995 -20.089 1.00 96.06 206 GLY A C 1
ATOM 1629 O O . GLY A 1 206 ? -0.204 -6.568 -21.018 1.00 96.06 206 GLY A O 1
ATOM 1630 N N . GLN A 1 207 ? -0.047 -7.622 -19.038 1.00 96.75 207 GLN A N 1
ATOM 1631 C CA . GLN A 1 207 ? -1.488 -7.833 -18.854 1.00 96.75 207 GLN A CA 1
ATOM 1632 C C . GLN A 1 207 ? -2.147 -6.643 -18.135 1.00 96.75 207 GLN A C 1
ATOM 1634 O O . GLN A 1 207 ? -1.496 -5.914 -17.395 1.00 96.75 207 GLN A O 1
ATOM 1639 N N . GLU A 1 208 ? -3.451 -6.452 -18.345 1.00 94.25 208 GLU A N 1
ATOM 1640 C CA . GLU A 1 208 ? -4.237 -5.384 -17.697 1.00 94.25 208 GLU A CA 1
ATOM 1641 C C . GLU A 1 208 ? -4.554 -5.665 -16.222 1.00 94.25 208 GLU A C 1
ATOM 1643 O O . GLU A 1 208 ? -4.804 -4.729 -15.471 1.00 94.25 208 GLU A O 1
ATOM 1648 N N . ASP A 1 209 ? -4.560 -6.936 -15.818 1.00 92.75 209 ASP A N 1
ATOM 1649 C CA . ASP A 1 209 ? -5.086 -7.360 -14.521 1.00 92.75 209 ASP A CA 1
ATOM 1650 C C . ASP A 1 209 ? -4.164 -8.380 -13.842 1.00 92.75 209 ASP A C 1
ATOM 1652 O O . ASP A 1 209 ? -4.519 -9.538 -13.612 1.00 92.75 209 ASP A O 1
ATOM 1656 N N . VAL A 1 210 ? -2.920 -7.973 -13.579 1.00 97.62 210 VAL A N 1
ATOM 1657 C CA . VAL A 1 210 ? -1.980 -8.823 -12.841 1.00 97.62 210 VAL A CA 1
ATOM 1658 C C . VAL A 1 210 ? -2.237 -8.671 -11.350 1.00 97.62 210 VAL A C 1
ATOM 1660 O O . VAL A 1 210 ? -1.902 -7.649 -10.756 1.00 97.62 210 VAL A O 1
ATOM 1663 N N . VAL A 1 211 ? -2.802 -9.704 -10.736 1.00 97.94 211 VAL A N 1
ATOM 1664 C CA . VAL A 1 211 ? -3.139 -9.714 -9.310 1.00 97.94 211 VAL A CA 1
ATOM 1665 C C . VAL A 1 211 ? -1.966 -10.220 -8.477 1.00 97.94 211 VAL A C 1
ATOM 1667 O O . VAL A 1 211 ? -1.386 -11.270 -8.760 1.00 97.94 211 VAL A O 1
ATOM 1670 N N . ARG A 1 212 ? -1.609 -9.483 -7.423 1.00 98.25 212 ARG A N 1
ATOM 1671 C CA . ARG A 1 212 ? -0.564 -9.868 -6.467 1.00 98.25 212 ARG A CA 1
ATOM 1672 C C . ARG A 1 212 ? -1.041 -9.639 -5.039 1.00 98.25 212 ARG A C 1
ATOM 1674 O O . ARG A 1 212 ? -1.618 -8.601 -4.727 1.00 98.25 212 ARG A O 1
ATOM 1681 N N . GLN A 1 213 ? -0.759 -10.605 -4.171 1.00 98.69 213 GLN A N 1
ATOM 1682 C CA . GLN A 1 213 ? -1.155 -10.565 -2.765 1.00 98.69 213 GLN A CA 1
ATOM 1683 C C . GLN A 1 213 ? -0.012 -10.058 -1.889 1.00 98.69 213 GLN A C 1
ATOM 1685 O O . GLN A 1 213 ? 1.147 -10.449 -2.074 1.00 98.69 213 GLN A O 1
ATOM 1690 N N . TYR A 1 214 ? -0.348 -9.213 -0.919 1.00 98.69 214 TYR A N 1
ATOM 1691 C CA . TYR A 1 214 ? 0.591 -8.588 -0.002 1.00 98.69 214 TYR A CA 1
ATOM 1692 C C . TYR A 1 214 ? 0.119 -8.700 1.443 1.00 98.69 214 TYR A C 1
ATOM 1694 O O . TYR A 1 214 ? -1.074 -8.653 1.731 1.00 98.69 214 TYR A O 1
ATOM 1702 N N . LYS A 1 215 ? 1.093 -8.786 2.348 1.00 98.69 215 LYS A N 1
ATOM 1703 C CA . LYS A 1 215 ? 0.911 -8.521 3.774 1.00 98.69 215 LYS A CA 1
ATOM 1704 C C . LYS A 1 215 ? 1.740 -7.308 4.146 1.00 98.69 215 LYS A C 1
ATOM 1706 O O . LYS A 1 215 ? 2.926 -7.261 3.814 1.00 98.69 215 LYS A O 1
ATOM 1711 N N . ILE A 1 216 ? 1.122 -6.352 4.827 1.00 98.50 216 ILE A N 1
ATOM 1712 C CA . ILE A 1 216 ? 1.792 -5.200 5.432 1.00 98.50 216 ILE A CA 1
ATOM 1713 C C . ILE A 1 216 ? 1.585 -5.296 6.936 1.00 98.50 216 ILE A C 1
ATOM 1715 O O . ILE A 1 216 ? 0.467 -5.522 7.382 1.00 98.50 216 ILE A O 1
ATOM 1719 N N . SER A 1 217 ? 2.638 -5.143 7.725 1.00 98.00 217 SER A N 1
ATOM 1720 C CA . SER A 1 217 ? 2.533 -5.247 9.176 1.00 98.00 217 SER A CA 1
ATOM 1721 C C . SER A 1 217 ? 3.442 -4.267 9.896 1.00 98.00 217 SER A C 1
ATOM 1723 O O . SER A 1 217 ? 4.489 -3.861 9.382 1.00 98.00 217 SER A O 1
ATOM 1725 N N . LYS A 1 218 ? 3.034 -3.902 11.114 1.00 92.88 218 LYS A N 1
ATOM 1726 C CA . LYS A 1 218 ? 3.848 -3.081 12.017 1.00 92.88 218 LYS A CA 1
ATOM 1727 C C . LYS A 1 218 ? 5.086 -3.842 12.497 1.00 92.88 218 LYS A C 1
ATOM 1729 O O . LYS A 1 218 ? 6.191 -3.312 12.490 1.00 92.88 218 LYS A O 1
ATOM 1734 N N . GLU A 1 219 ? 4.891 -5.109 12.844 1.00 95.81 219 GLU A N 1
ATOM 1735 C CA . GLU A 1 219 ? 5.927 -6.011 13.348 1.00 95.81 219 GLU A CA 1
ATOM 1736 C C . GLU A 1 219 ? 6.321 -7.059 12.302 1.00 95.81 219 GLU A C 1
ATOM 1738 O O . GLU A 1 219 ? 5.569 -7.350 11.366 1.00 95.81 219 GLU A O 1
ATOM 1743 N N . ALA A 1 220 ? 7.506 -7.653 12.458 1.00 96.94 220 ALA A N 1
ATOM 1744 C CA . ALA A 1 220 ? 7.980 -8.699 11.557 1.00 96.94 220 ALA A CA 1
ATOM 1745 C C . ALA A 1 220 ? 7.110 -9.966 11.654 1.00 96.94 220 ALA A C 1
ATOM 1747 O O . ALA A 1 220 ? 6.919 -10.520 12.736 1.00 96.94 220 ALA A O 1
ATOM 1748 N N . LEU A 1 221 ? 6.650 -10.474 10.509 1.00 96.38 221 LEU A N 1
ATOM 1749 C CA . LEU A 1 221 ? 5.914 -11.736 10.423 1.00 96.38 221 LEU A CA 1
ATOM 1750 C C . LEU A 1 221 ? 6.856 -12.931 10.241 1.00 96.38 221 LEU A C 1
ATOM 1752 O O . LEU A 1 221 ? 7.912 -12.825 9.611 1.00 96.38 221 LEU A O 1
ATOM 1756 N N . THR A 1 222 ? 6.434 -14.079 10.772 1.00 92.31 222 THR A N 1
ATOM 1757 C CA . THR A 1 222 ? 7.064 -15.390 10.558 1.00 92.31 222 THR A CA 1
ATOM 1758 C C . THR A 1 222 ? 6.092 -16.270 9.774 1.00 92.31 222 THR A C 1
ATOM 1760 O O . THR A 1 222 ? 4.914 -16.324 10.130 1.00 92.31 222 THR A O 1
ATOM 1763 N N . PHE A 1 223 ? 6.579 -16.930 8.721 1.00 88.88 223 PHE A N 1
ATOM 1764 C CA . PHE A 1 223 ? 5.803 -17.788 7.818 1.00 88.88 223 PHE A CA 1
ATOM 1765 C C . PHE A 1 223 ? 6.377 -19.201 7.773 1.00 88.88 223 PHE A C 1
ATOM 1767 O O . PHE A 1 223 ? 7.616 -19.328 7.922 1.00 88.88 223 PHE A O 1
#

Sequence (223 aa):
MKTQSTLFALIVLFLLSCSKSSEEPQPEPEPEPEEETLPKELAITRTIAYFHEDEAYYQPYVYRYDTETAAWSKRIGAHFSTISESSPTYIGYTQPYVEDSGVNLFHMVTLYAEHIGSTNVKTAGINVEKVLGFVPDESSELTGKEEDNDLTYAKGEVEVVSQKVKIRKSGLVDFFEIGISGKGTYDLKTGVIDLEVHFDEREIGGQEDVVRQYKISKEALTF